Protein AF-A0A8S3IUS4-F1 (afdb_monomer_lite)

Organism: NCBI:txid392030

pLDDT: mean 78.86, std 17.02, range [33.56, 98.0]

Foldseek 3Di:
DDPPPPPVVVVVVVVVVVVPDDDPVSVVVVVVVVVVVVVVVVVVVVVVVVVVVVVVVVVVVVVQQQDQDPVPRHRNVCPVVNVDHDDLDDDDDPDPDPPPDDDDDDDDPPPDDLVQLQVLLQVLLQVVLVVVVADRDDGDPLVSVLVVVVVVVCVVVVHWDDDDQVSQDDPRDGHDDDDHDDDDPDDGSNNVNVVLCVLVVVDDPVDDDDSSNSSNCNSNPRD

Sequence (223 aa):
MSSSNNVFGDFSNFFSQLFSLNSPDQVGSFFQQYWYVWLILSIGVVALIAFNVAICCYFRHHRKLNEIDPATGEKRLYNKDWGISKPKQTLFIPIERNQQDHSESPLMIDDYDDSKFAVEALMAHNTYRLQHGAVPLQQNEYLNKVATDWARELVKKNQLQHSPDPWRRYKGSMLGENLAFYVGPLLTGDRLTKIWYRECERHDFNVDLQENSLHFSQLVWKG

Secondary structure (DSSP, 8-state):
------HHHHHHHHHHHHTT--SHHHHHHHHHHHHHHHHHHHHHHHHHHHHHHHHHHHHHHHHHHHSBPTTTSSBGGG-GGGT-PPPPP---------TT--------GGG--HHHHHHHHHHHHHHHHHHTTPPPP---HHHHHHHHHHHHHHHHHT---PPPTTTSEETTEEPP-------SS---HHHHHHHHHGGGGG--TT-S--GGGHHHHHHT---

Radius of gyration: 31.76 Å; chains: 1; bounding box: 63×77×70 Å

InterPro domains:
  IPR001283 Cysteine-rich secretory protein-related [PTHR10334] (120-222)
  IPR014044 CAP domain [PF00188] (124-222)
  IPR014044 CAP domain [SM00198] (116-223)
  IPR035940 CAP superfamily [G3DSA:3.40.33.10] (110-223)
  IPR035940 CAP superfamily [SSF55797] (114-222)

Structure (mmCIF, N/CA/C/O backbone):
data_AF-A0A8S3IUS4-F1
#
_entry.id   AF-A0A8S3IUS4-F1
#
loop_
_atom_site.group_PDB
_atom_site.id
_atom_site.type_symbol
_atom_site.label_atom_id
_atom_site.label_alt_id
_atom_site.label_comp_id
_atom_site.label_asym_id
_atom_site.label_entity_id
_atom_site.label_seq_id
_atom_site.pdbx_PDB_ins_code
_atom_site.Cartn_x
_atom_site.Cartn_y
_atom_site.Cartn_z
_atom_site.occupancy
_atom_site.B_iso_or_equiv
_atom_site.auth_seq_id
_atom_site.auth_comp_id
_atom_site.auth_asym_id
_atom_site.auth_atom_id
_atom_site.pdbx_PDB_model_num
ATOM 1 N N . MET A 1 1 ? -45.025 25.737 28.532 1.00 43.25 1 MET A N 1
ATOM 2 C CA . MET A 1 1 ? -43.649 26.091 28.938 1.00 43.25 1 MET A CA 1
ATOM 3 C C . MET A 1 1 ? -42.989 26.827 27.786 1.00 43.25 1 MET A C 1
ATOM 5 O O . MET A 1 1 ? -42.644 26.196 26.802 1.00 43.25 1 MET A O 1
ATOM 9 N N . SER A 1 2 ? -42.910 28.153 27.873 1.00 40.88 2 SER A N 1
ATOM 10 C CA . SER A 1 2 ? -42.085 28.992 26.998 1.00 40.88 2 SER A CA 1
ATOM 11 C C . SER A 1 2 ? -41.980 30.364 27.661 1.00 40.88 2 SER A C 1
ATOM 13 O O . SER A 1 2 ? -42.827 31.224 27.441 1.00 40.88 2 SER A O 1
ATOM 15 N N . SER A 1 3 ? -40.993 30.534 28.544 1.00 44.25 3 SER A N 1
ATOM 16 C CA . SER A 1 3 ? -40.619 31.857 29.048 1.00 44.25 3 SER A CA 1
ATOM 17 C C . SER A 1 3 ? -39.739 32.502 27.985 1.00 44.25 3 SER A C 1
ATOM 19 O O . SER A 1 3 ? -38.555 32.192 27.871 1.00 44.25 3 SER A O 1
ATOM 21 N N . SER A 1 4 ? -40.336 33.351 27.153 1.00 47.09 4 SER A N 1
ATOM 22 C CA . SER A 1 4 ? -39.582 34.288 26.331 1.00 47.09 4 SER A CA 1
ATOM 23 C C . SER A 1 4 ? -38.931 35.302 27.272 1.00 47.09 4 SER A C 1
ATOM 25 O O . SER A 1 4 ? -39.622 36.153 27.835 1.00 47.09 4 SER A O 1
ATOM 27 N N . ASN A 1 5 ? -37.617 35.197 27.471 1.00 53.75 5 ASN A N 1
ATOM 28 C CA . ASN A 1 5 ? -36.827 36.212 28.164 1.00 53.75 5 ASN A CA 1
ATOM 29 C C . ASN A 1 5 ? -36.843 37.492 27.316 1.00 53.75 5 ASN A C 1
ATOM 31 O O . ASN A 1 5 ? -36.024 37.675 26.415 1.00 53.75 5 ASN A O 1
ATOM 35 N N . ASN A 1 6 ? -37.834 38.350 27.559 1.00 55.28 6 ASN A N 1
ATOM 36 C CA . ASN A 1 6 ? -37.952 39.655 26.926 1.00 55.28 6 ASN A CA 1
ATOM 37 C C . ASN A 1 6 ? -36.871 40.573 27.500 1.00 55.28 6 ASN A C 1
ATOM 39 O O . ASN A 1 6 ? -37.114 41.306 28.452 1.00 55.28 6 ASN A O 1
ATOM 43 N N . VAL A 1 7 ? -35.690 40.559 26.880 1.00 55.09 7 VAL A N 1
ATOM 44 C CA . VAL A 1 7 ? -34.554 41.448 27.196 1.00 55.09 7 VAL A CA 1
ATOM 45 C C . VAL A 1 7 ? -34.984 42.925 27.260 1.00 55.09 7 VAL A C 1
ATOM 47 O O . VAL A 1 7 ? -34.475 43.698 28.065 1.00 55.09 7 VAL A O 1
ATOM 50 N N . PHE A 1 8 ? -35.985 43.313 26.462 1.00 52.66 8 PHE A N 1
ATOM 51 C CA . PHE A 1 8 ? -36.568 44.658 26.475 1.00 52.66 8 PHE A CA 1
ATOM 52 C C . PHE A 1 8 ? -37.394 44.978 27.736 1.00 52.66 8 PHE A C 1
ATOM 54 O O . PHE A 1 8 ? -37.434 46.135 28.148 1.00 52.66 8 PHE A O 1
ATOM 61 N N . GLY A 1 9 ? -38.017 43.978 28.369 1.00 60.94 9 GLY A N 1
ATOM 62 C CA . GLY A 1 9 ? -38.755 44.141 29.629 1.00 60.94 9 GLY A CA 1
ATOM 63 C C . GLY A 1 9 ? -37.830 44.320 30.835 1.00 60.94 9 GLY A C 1
ATOM 64 O O . GLY A 1 9 ? -38.113 45.129 31.719 1.00 60.94 9 GLY A O 1
ATOM 65 N N . ASP A 1 10 ? -36.677 43.647 30.830 1.00 64.44 10 ASP A N 1
ATOM 66 C CA . ASP A 1 10 ? -35.620 43.881 31.824 1.00 64.44 10 ASP A CA 1
ATOM 67 C C . ASP A 1 10 ? -35.026 45.288 31.698 1.00 64.44 10 ASP A C 1
ATOM 69 O O . ASP A 1 10 ? -34.759 45.946 32.703 1.00 64.44 10 ASP A O 1
ATOM 73 N N . PHE A 1 11 ? -34.911 45.806 30.472 1.00 63.72 11 PHE A N 1
ATOM 74 C CA . PHE A 1 11 ? -34.442 47.169 30.223 1.00 63.72 11 PHE A CA 1
ATOM 75 C C . PHE A 1 11 ? -35.403 48.241 30.765 1.00 63.72 11 PHE A C 1
ATOM 77 O O . PHE A 1 11 ? -34.959 49.212 31.377 1.00 63.72 11 PHE A O 1
ATOM 84 N N . SER A 1 12 ? -36.722 48.074 30.601 1.00 69.75 12 SER A N 1
ATOM 85 C CA . SER A 1 12 ? -37.696 49.018 31.174 1.00 69.75 12 SER A CA 1
ATOM 86 C C . SER A 1 12 ? -37.740 48.967 32.702 1.00 69.75 12 SER A C 1
ATOM 88 O O . SER A 1 12 ? -37.871 50.008 33.345 1.00 69.75 12 SER A O 1
ATOM 90 N N . ASN A 1 13 ? -37.589 47.772 33.283 1.00 70.75 13 ASN A N 1
ATOM 91 C CA . ASN A 1 13 ? -37.530 47.579 34.733 1.00 70.75 13 ASN A CA 1
ATOM 92 C C . ASN A 1 13 ? -36.251 48.166 35.345 1.00 70.75 13 ASN A C 1
ATOM 94 O O . ASN A 1 13 ? -36.276 48.697 36.453 1.00 70.75 13 ASN A O 1
ATOM 98 N N . PHE A 1 14 ? -35.138 48.122 34.614 1.00 72.88 14 PHE A N 1
ATOM 99 C CA . PHE A 1 14 ? -33.898 48.777 35.013 1.00 72.88 14 PHE A CA 1
ATOM 100 C C . PHE A 1 14 ? -34.066 50.298 35.118 1.00 72.88 14 PHE A C 1
ATOM 102 O O . PHE A 1 14 ? -33.730 50.894 36.142 1.00 72.88 14 PHE A O 1
ATOM 109 N N . PHE A 1 15 ? -34.626 50.935 34.084 1.00 74.25 15 PHE A N 1
ATOM 110 C CA . PHE A 1 15 ? -34.811 52.386 34.095 1.00 74.25 15 PHE A CA 1
ATOM 111 C C . PHE A 1 15 ? -35.829 52.835 35.149 1.00 74.25 15 PHE A C 1
ATOM 113 O O . PHE A 1 15 ? -35.611 53.857 35.794 1.00 74.25 15 PHE A O 1
ATOM 120 N N . SER A 1 16 ? -36.898 52.070 35.395 1.00 74.75 16 SER A N 1
ATOM 121 C CA . SER A 1 16 ? -37.853 52.402 36.460 1.00 74.75 16 SER A CA 1
ATOM 122 C C . SER A 1 16 ? -37.225 52.318 37.857 1.00 74.75 16 SER A C 1
ATOM 124 O O . SER A 1 16 ? -37.478 53.192 38.684 1.00 74.75 16 SER A O 1
ATOM 126 N N . GLN A 1 17 ? -36.343 51.341 38.103 1.00 73.88 17 GLN A N 1
ATOM 127 C CA . GLN A 1 17 ? -35.560 51.264 39.341 1.00 73.88 17 GLN A CA 1
ATOM 128 C C . GLN A 1 17 ? -34.573 52.431 39.470 1.00 73.88 17 GLN A C 1
ATOM 130 O O . GLN A 1 17 ? -34.498 53.037 40.539 1.00 73.88 17 GLN A O 1
ATOM 135 N N . LEU A 1 18 ? -33.887 52.804 38.384 1.00 70.56 18 LEU A N 1
ATOM 136 C CA . LEU A 1 18 ? -32.954 53.936 38.347 1.00 70.56 18 LEU A CA 1
ATOM 137 C C . LEU A 1 18 ? -33.638 55.260 38.729 1.00 70.56 18 LEU A C 1
ATOM 139 O O . LEU A 1 18 ? -33.102 56.025 39.527 1.00 70.56 18 LEU A O 1
ATOM 143 N N . PHE A 1 19 ? -34.838 55.514 38.200 1.00 77.12 19 PHE A N 1
ATOM 144 C CA . PHE A 1 19 ? -35.608 56.730 38.491 1.00 77.12 19 PHE A CA 1
ATOM 145 C C . PHE A 1 19 ? -36.319 56.711 39.859 1.00 77.12 19 PHE A C 1
ATOM 147 O O . PHE A 1 19 ? -36.891 57.724 40.250 1.00 77.12 19 PHE A O 1
ATOM 154 N N . SER A 1 20 ? -36.275 55.594 40.595 1.00 73.75 20 SER A N 1
ATOM 155 C CA . SER A 1 20 ? -36.892 55.442 41.926 1.00 73.75 20 SER A CA 1
ATOM 156 C C . SER A 1 20 ? -35.924 55.646 43.105 1.00 73.75 20 SER A C 1
ATOM 158 O O . SER A 1 20 ? -36.333 55.559 44.264 1.00 73.75 20 SER A O 1
ATOM 160 N N . LEU A 1 21 ? -34.641 55.911 42.825 1.00 77.00 21 LEU A N 1
ATOM 161 C CA . LEU A 1 21 ? -33.599 56.109 43.835 1.00 77.00 21 LEU A CA 1
ATOM 162 C C . LEU A 1 21 ? -33.796 57.451 44.563 1.00 77.00 21 LEU A C 1
ATOM 164 O O . LEU A 1 21 ? -33.648 58.511 43.962 1.00 77.00 21 LEU A O 1
ATOM 168 N N . ASN A 1 22 ? -34.086 57.405 45.869 1.00 73.50 22 ASN A N 1
ATOM 169 C CA . ASN A 1 22 ? -34.451 58.587 46.669 1.00 73.50 22 ASN A CA 1
ATOM 170 C C . ASN A 1 22 ? -33.438 58.942 47.777 1.00 73.50 22 ASN A C 1
ATOM 172 O O . ASN A 1 22 ? -33.692 59.858 48.560 1.00 73.50 22 ASN A O 1
ATOM 176 N N . SER A 1 23 ? -32.292 58.252 47.865 1.00 76.44 23 SER A N 1
ATOM 177 C CA . SER A 1 23 ? -31.230 58.588 48.825 1.00 76.44 23 SER A CA 1
ATOM 178 C C . SER A 1 23 ? -29.806 58.433 48.256 1.00 76.44 23 SER A C 1
ATOM 180 O O . SER A 1 23 ? -29.573 57.560 47.415 1.00 76.44 23 SER A O 1
ATOM 182 N N . PRO A 1 24 ? -28.826 59.242 48.716 1.00 73.44 24 PRO A N 1
ATOM 183 C CA . PRO A 1 24 ? -27.442 59.197 48.222 1.00 73.44 24 PRO A CA 1
ATOM 184 C C . PRO A 1 24 ? -26.757 57.832 48.400 1.00 73.44 24 PRO A C 1
ATOM 186 O O . PRO A 1 24 ? -26.008 57.396 47.527 1.00 73.44 24 PRO A O 1
ATOM 189 N N . ASP A 1 25 ? -27.057 57.123 49.491 1.00 74.75 25 ASP A N 1
ATOM 190 C CA . ASP A 1 25 ? -26.464 55.812 49.796 1.00 74.75 25 ASP A CA 1
ATOM 191 C C . ASP A 1 25 ? -26.983 54.704 48.859 1.00 74.75 25 ASP A C 1
ATOM 193 O O . ASP A 1 25 ? -26.240 53.806 48.444 1.00 74.75 25 ASP A O 1
ATOM 197 N N . GLN A 1 26 ? -28.259 54.786 48.463 1.00 70.81 26 GLN A N 1
ATOM 198 C CA . GLN A 1 26 ? -28.850 53.883 47.471 1.00 70.81 26 GLN A CA 1
ATOM 199 C C . GLN A 1 26 ? -28.271 54.131 46.077 1.00 70.81 26 GLN A C 1
ATOM 201 O O . GLN A 1 26 ? -28.004 53.186 45.341 1.00 70.81 26 GLN A O 1
ATOM 206 N N . VAL A 1 27 ? -28.006 55.394 45.739 1.00 72.12 27 VAL A N 1
ATOM 207 C CA . VAL A 1 27 ? -27.348 55.771 44.485 1.00 72.12 27 VAL A CA 1
ATOM 208 C C . VAL A 1 27 ? -25.918 55.219 44.434 1.00 72.12 27 VAL A C 1
ATOM 210 O O . VAL A 1 27 ? -25.537 54.594 43.444 1.00 72.12 27 VAL A O 1
ATOM 213 N N . GLY A 1 28 ? -25.137 55.376 45.508 1.00 73.75 28 GLY 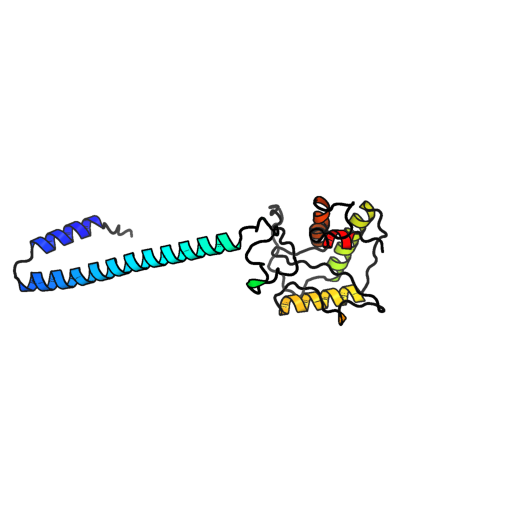A N 1
ATOM 214 C CA . GLY A 1 28 ? -23.757 54.883 45.572 1.00 73.75 28 GLY A CA 1
ATOM 215 C C . GLY A 1 28 ? -23.643 53.361 45.435 1.00 73.75 28 GLY A C 1
ATOM 216 O O . GLY A 1 28 ? -22.861 52.866 44.623 1.00 73.75 28 GLY A O 1
ATOM 217 N N . SER A 1 29 ? -24.463 52.613 46.177 1.00 72.12 29 SER A N 1
ATOM 218 C CA . SER A 1 29 ? -24.484 51.142 46.114 1.00 72.12 29 SER A CA 1
ATOM 219 C C . SER A 1 29 ? -24.974 50.607 44.762 1.00 72.12 29 SER A C 1
ATOM 221 O O . SER A 1 29 ? -24.394 49.652 44.237 1.00 72.12 29 SER A O 1
ATOM 223 N N . PHE A 1 30 ? -25.973 51.257 44.156 1.00 73.12 30 PHE A N 1
ATOM 224 C CA . PHE A 1 30 ? -26.452 50.938 42.811 1.00 73.12 30 PHE A CA 1
ATOM 225 C C . PHE A 1 30 ? -25.338 51.116 41.772 1.00 73.12 30 PHE A C 1
ATOM 227 O O . PHE A 1 30 ? -24.994 50.174 41.056 1.00 73.12 30 PHE A O 1
ATOM 234 N N . PHE A 1 31 ? -24.693 52.285 41.725 1.00 74.19 31 PHE A N 1
ATOM 235 C CA . PHE A 1 31 ? -23.612 52.528 40.766 1.00 74.19 31 PHE A CA 1
ATOM 236 C C . PHE A 1 31 ? -22.400 51.618 40.990 1.00 74.19 31 PHE A C 1
ATOM 238 O O . PHE A 1 31 ? -21.777 51.204 40.016 1.00 74.19 31 PHE A O 1
ATOM 245 N N . GLN A 1 32 ? -22.100 51.235 42.233 1.00 75.38 32 GLN A N 1
ATOM 246 C CA . GLN A 1 32 ? -21.026 50.291 42.532 1.00 75.38 32 GLN A CA 1
ATOM 247 C C . GLN A 1 32 ? -21.314 48.884 41.978 1.00 75.38 32 GLN A C 1
ATOM 249 O O . GLN A 1 32 ? -20.426 48.275 41.386 1.00 75.38 32 GLN A O 1
ATOM 254 N N . GLN A 1 33 ? -22.544 48.373 42.097 1.00 73.44 33 GLN A N 1
ATOM 255 C CA . GLN A 1 33 ? -22.920 47.074 41.520 1.00 73.44 33 GLN A CA 1
ATOM 256 C C . GLN A 1 33 ? -22.906 47.095 39.985 1.00 73.44 33 GLN A C 1
ATOM 258 O O . GLN A 1 33 ? -22.353 46.188 39.361 1.00 73.44 33 GLN A O 1
ATOM 263 N N . TYR A 1 34 ? -23.440 48.154 39.368 1.00 78.38 34 TYR A N 1
ATOM 264 C CA . TYR A 1 34 ? -23.440 48.290 37.908 1.00 78.38 34 TYR A CA 1
ATOM 265 C C . TYR A 1 34 ? -22.039 48.513 37.335 1.00 78.38 34 TYR A C 1
ATOM 267 O O . TYR A 1 34 ? -21.726 47.985 36.267 1.00 78.38 34 TYR A O 1
ATOM 275 N N . TRP A 1 35 ? -21.163 49.214 38.056 1.00 83.31 35 TRP A N 1
ATOM 276 C CA . TRP A 1 35 ? -19.765 49.397 37.672 1.00 83.31 35 TRP A CA 1
ATOM 277 C C . TRP A 1 35 ? -19.040 48.061 37.468 1.00 83.31 35 TRP A C 1
ATOM 279 O O . TRP A 1 35 ? -18.386 47.870 36.442 1.00 83.31 35 TRP A O 1
ATOM 289 N N . TYR A 1 36 ? -19.199 47.101 38.387 1.00 82.25 36 TYR A N 1
ATOM 290 C CA . TYR A 1 36 ? -18.565 45.785 38.249 1.00 82.25 36 TYR A CA 1
ATOM 291 C C . TYR A 1 36 ? -19.103 44.985 37.060 1.00 82.25 36 TYR A C 1
ATOM 293 O O . TYR A 1 36 ? -18.324 44.317 36.381 1.00 82.25 36 TYR A O 1
ATOM 301 N N . VAL A 1 37 ? -20.403 45.077 36.764 1.00 84.69 37 VAL A N 1
ATOM 302 C CA . VAL A 1 37 ? -21.002 44.399 35.603 1.00 84.69 37 VAL A CA 1
ATOM 303 C C . VAL A 1 37 ? -20.394 44.922 34.301 1.00 84.69 37 VAL A C 1
ATOM 305 O O . VAL A 1 37 ? -19.926 44.135 33.478 1.00 84.69 37 VAL A O 1
ATOM 308 N N . TRP A 1 38 ? -20.323 46.243 34.133 1.00 85.44 38 TRP A N 1
ATOM 309 C CA . TRP A 1 38 ? -19.723 46.856 32.945 1.00 85.44 38 TRP A CA 1
ATOM 310 C C . TRP A 1 38 ? -18.213 46.607 32.842 1.00 85.44 38 TRP A C 1
ATOM 312 O O . TRP A 1 38 ? -17.704 46.401 31.739 1.00 85.44 38 TRP A O 1
ATOM 322 N N . LEU A 1 39 ? -17.501 46.548 33.972 1.00 88.44 39 LEU A N 1
ATOM 323 C CA . LEU A 1 39 ? -16.084 46.187 34.013 1.00 88.44 39 LEU A CA 1
ATOM 324 C C . LEU A 1 39 ? -15.852 44.749 33.519 1.00 88.44 39 LEU A C 1
ATOM 326 O O . LEU A 1 39 ? -14.996 44.527 32.664 1.00 88.44 39 LEU A O 1
ATOM 330 N N . ILE A 1 40 ? -16.635 43.781 34.007 1.00 88.50 40 ILE A N 1
ATOM 331 C CA . ILE A 1 40 ? -16.530 42.368 33.605 1.00 88.50 40 ILE A CA 1
ATOM 332 C C . ILE A 1 40 ? -16.887 42.194 32.124 1.00 88.50 40 ILE A C 1
ATOM 334 O O . ILE A 1 40 ? -16.168 41.503 31.400 1.00 88.50 40 ILE A O 1
ATOM 338 N N . LEU A 1 41 ? -17.949 42.855 31.650 1.00 88.50 41 LEU A N 1
ATOM 339 C CA . LEU A 1 41 ? -18.328 42.829 30.235 1.00 88.50 41 LEU A CA 1
ATOM 340 C C . LEU A 1 41 ? -17.223 43.413 29.342 1.00 88.50 41 LEU A C 1
ATOM 342 O O . LEU A 1 41 ? -16.885 42.814 28.322 1.00 88.50 41 LEU A O 1
ATOM 346 N N . SER A 1 42 ? -16.612 44.532 29.743 1.00 91.44 42 SER A N 1
ATOM 347 C CA . SER A 1 42 ? -15.498 45.154 29.015 1.00 91.44 42 SER A CA 1
ATOM 348 C C . SER A 1 42 ? -14.276 44.232 28.932 1.00 91.44 42 SER A C 1
ATOM 350 O O . SER A 1 42 ? -13.739 44.007 27.846 1.00 91.44 42 SER A O 1
ATOM 352 N N . ILE A 1 43 ? -13.889 43.609 30.052 1.00 94.19 43 ILE A N 1
ATOM 353 C CA . ILE A 1 43 ? -12.800 42.621 30.087 1.00 94.19 43 ILE A CA 1
ATOM 354 C C . ILE A 1 43 ? -13.111 41.440 29.155 1.00 94.19 43 ILE A C 1
ATOM 356 O O . ILE A 1 43 ? -12.237 41.007 28.403 1.00 94.19 43 ILE A O 1
ATOM 360 N N . GLY A 1 44 ? -14.358 40.955 29.147 1.00 93.44 44 GLY A N 1
ATOM 361 C CA . GLY A 1 44 ? -14.803 39.882 28.255 1.00 93.44 44 GLY A CA 1
ATOM 362 C C . GLY A 1 44 ? -14.684 40.240 26.770 1.00 93.44 44 GLY A C 1
ATOM 363 O O . GLY A 1 44 ? -14.190 39.435 25.980 1.00 93.44 44 GLY A O 1
ATOM 364 N N . VAL A 1 45 ? -15.063 41.462 26.385 1.00 95.31 45 VAL A N 1
ATOM 365 C CA . VAL A 1 45 ? -14.934 41.946 24.999 1.00 95.31 45 VAL A CA 1
ATOM 366 C C . VAL A 1 45 ? -13.466 42.074 24.590 1.00 95.31 45 VAL A C 1
ATOM 368 O O . VAL A 1 45 ? -13.094 41.630 23.503 1.00 95.31 45 VAL A O 1
ATOM 371 N N . VAL A 1 46 ? -12.607 42.617 25.456 1.00 95.50 46 VAL A N 1
ATOM 372 C CA . VAL A 1 46 ? -11.164 42.727 25.180 1.00 95.50 46 VAL A CA 1
ATOM 373 C C . VAL A 1 46 ? -10.528 41.342 25.025 1.00 95.50 46 VAL A C 1
ATOM 375 O O . VAL A 1 46 ? -9.764 41.124 24.083 1.00 95.50 46 VAL A O 1
ATOM 378 N N . ALA A 1 47 ? -10.883 40.385 25.886 1.00 94.69 47 ALA A N 1
ATOM 37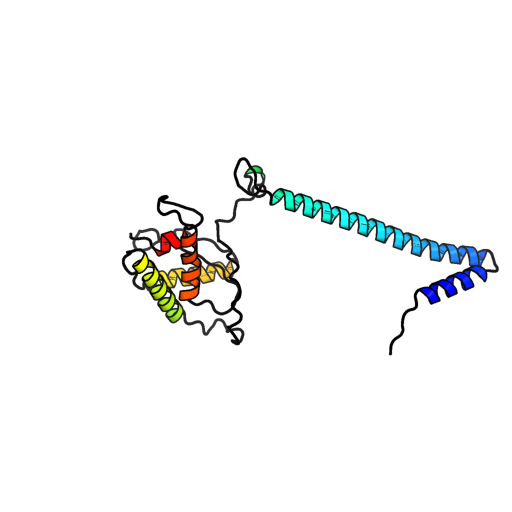9 C CA . ALA A 1 47 ? -10.419 39.004 25.776 1.00 94.69 47 ALA A CA 1
ATOM 380 C C . ALA A 1 47 ? -10.888 38.343 24.469 1.00 94.69 47 ALA A C 1
ATOM 382 O O . ALA A 1 47 ? -10.098 37.675 23.802 1.00 94.69 47 ALA A O 1
ATOM 383 N N . LEU A 1 48 ? -12.138 38.579 24.055 1.00 95.62 48 LEU A N 1
ATOM 384 C CA . LEU A 1 48 ? -12.674 38.077 22.790 1.00 95.62 48 LEU A CA 1
ATOM 385 C C . LEU A 1 48 ? -11.914 38.652 21.588 1.00 95.62 48 LEU A C 1
ATOM 387 O O . LEU A 1 48 ? -11.570 37.909 20.670 1.00 95.62 48 LEU A O 1
ATOM 391 N N . ILE A 1 49 ? -11.617 39.954 21.589 1.00 95.44 49 ILE A N 1
ATOM 392 C CA . ILE A 1 49 ? -10.832 40.595 20.525 1.00 95.44 49 ILE A CA 1
ATOM 393 C C . ILE A 1 49 ? -9.419 40.007 20.486 1.00 95.44 49 ILE A C 1
ATOM 395 O O . ILE A 1 49 ? -8.962 39.605 19.418 1.00 95.44 49 ILE A O 1
ATOM 399 N N . ALA A 1 50 ? -8.743 39.893 21.632 1.00 95.06 50 ALA A N 1
ATOM 400 C CA . ALA A 1 50 ? -7.403 39.315 21.709 1.00 95.06 50 ALA A CA 1
ATOM 401 C C . ALA A 1 50 ? -7.373 37.860 21.213 1.00 95.06 50 ALA A C 1
ATOM 403 O O . ALA A 1 50 ? -6.486 37.485 20.446 1.00 95.06 50 ALA A O 1
ATOM 404 N N . PHE A 1 51 ? -8.376 37.060 21.582 1.00 95.88 51 PHE A N 1
ATOM 405 C CA . PHE A 1 51 ? -8.532 35.687 21.109 1.00 95.88 51 PHE A CA 1
ATOM 406 C C . PHE A 1 51 ? -8.744 35.624 19.590 1.00 95.88 51 PHE A C 1
ATOM 408 O O . PHE A 1 51 ? -8.076 34.849 18.908 1.00 95.88 51 PHE A O 1
ATOM 415 N N . ASN A 1 52 ? -9.597 36.488 19.032 1.00 92.81 52 ASN A N 1
ATOM 416 C CA . ASN A 1 52 ? -9.804 36.573 17.584 1.00 92.81 52 ASN A CA 1
ATOM 417 C C . ASN A 1 52 ? -8.536 37.023 16.842 1.00 92.81 52 ASN A C 1
ATOM 419 O O . ASN A 1 52 ? -8.216 36.475 15.790 1.00 92.81 52 ASN A O 1
ATOM 423 N N . VAL A 1 53 ? -7.773 37.971 17.392 1.00 95.69 53 VAL A N 1
ATOM 424 C CA . VAL A 1 53 ? -6.477 38.382 16.829 1.00 95.69 53 VAL A CA 1
ATOM 425 C C . VAL A 1 53 ? -5.480 37.225 16.865 1.00 95.69 53 VAL A C 1
ATOM 427 O O . VAL A 1 53 ? -4.823 36.968 15.859 1.00 95.69 53 VAL A O 1
ATOM 430 N N . ALA A 1 54 ? -5.397 36.485 17.973 1.00 94.00 54 ALA A N 1
ATOM 431 C CA . ALA A 1 54 ? -4.535 35.311 18.083 1.00 94.00 54 ALA A CA 1
ATOM 432 C C . ALA A 1 54 ? -4.912 34.234 17.054 1.00 94.00 54 ALA A C 1
ATOM 434 O O . ALA A 1 54 ? -4.033 33.713 16.368 1.00 94.00 54 ALA A O 1
ATOM 435 N N . ILE A 1 55 ? -6.210 33.968 16.876 1.00 92.44 55 ILE A N 1
ATOM 436 C CA . ILE A 1 55 ? -6.733 33.073 15.838 1.00 92.44 55 ILE A CA 1
ATOM 437 C C . ILE A 1 55 ? -6.343 33.562 14.438 1.00 92.44 55 ILE A C 1
ATOM 439 O O . ILE A 1 55 ? -5.839 32.784 13.630 1.00 92.44 55 ILE A O 1
ATOM 443 N N . CYS A 1 56 ? -6.527 34.848 14.138 1.00 92.12 56 CYS A N 1
ATOM 444 C CA . CYS A 1 56 ? -6.148 35.430 12.851 1.00 92.12 56 CYS A CA 1
ATOM 445 C C . CYS A 1 56 ? -4.639 35.326 12.593 1.00 92.12 56 CYS A C 1
ATOM 447 O O . CYS A 1 56 ? -4.227 34.957 11.491 1.00 92.12 56 CYS A O 1
ATOM 449 N N . CYS A 1 57 ? -3.807 35.607 13.598 1.00 91.75 57 CYS A N 1
ATOM 450 C CA . CYS A 1 57 ? -2.356 35.453 13.522 1.00 91.75 57 CYS A CA 1
ATOM 451 C C . CYS A 1 57 ? -1.963 33.992 13.293 1.00 91.75 57 CYS A C 1
ATOM 453 O O . CYS A 1 57 ? -1.148 33.712 12.413 1.00 91.75 57 CYS A O 1
ATOM 455 N N . TYR A 1 58 ? -2.590 33.066 14.021 1.00 88.44 58 TYR A N 1
ATOM 456 C CA . TYR A 1 58 ? -2.405 31.631 13.850 1.00 88.44 58 TYR A CA 1
ATOM 457 C C . TYR A 1 58 ? -2.758 31.193 12.424 1.00 88.44 58 TYR A C 1
ATOM 459 O O . TYR A 1 58 ? -1.924 30.599 11.744 1.00 88.44 58 TYR A O 1
ATOM 467 N N . PHE A 1 59 ? -3.940 31.555 11.914 1.00 87.00 59 PHE A N 1
ATOM 468 C CA . PHE A 1 59 ? -4.365 31.188 10.562 1.00 87.00 59 PHE A CA 1
ATOM 469 C C . PHE A 1 59 ? -3.507 31.829 9.474 1.00 87.00 59 PHE A C 1
ATOM 471 O O . PHE A 1 59 ? -3.163 31.163 8.498 1.00 87.00 59 PHE A O 1
ATOM 478 N N . ARG A 1 60 ? -3.122 33.101 9.623 1.00 87.00 60 ARG A N 1
ATOM 479 C CA . ARG A 1 60 ? -2.236 33.782 8.669 1.00 87.00 60 ARG A CA 1
ATOM 480 C C . ARG A 1 60 ? -0.862 33.117 8.627 1.00 87.00 60 ARG A C 1
ATOM 482 O O . ARG A 1 60 ? -0.323 32.900 7.543 1.00 87.00 60 ARG A O 1
ATOM 489 N N . HIS A 1 61 ? -0.310 32.774 9.787 1.00 80.94 61 HIS A N 1
ATOM 490 C CA . HIS A 1 61 ? 0.957 32.060 9.880 1.00 80.94 61 HIS A CA 1
ATOM 491 C C . HIS A 1 61 ? 0.851 30.653 9.277 1.00 80.94 61 HIS A C 1
ATOM 493 O O . HIS A 1 61 ? 1.652 30.286 8.420 1.00 80.94 61 HIS A O 1
ATOM 499 N N . HIS A 1 62 ? -0.194 29.904 9.632 1.00 77.50 62 HIS A N 1
ATOM 500 C CA . HIS A 1 62 ? -0.441 28.561 9.112 1.00 77.50 62 HIS A CA 1
ATOM 501 C C . HIS A 1 62 ? -0.677 28.552 7.593 1.00 77.50 62 HIS A C 1
ATOM 503 O O . HIS A 1 62 ? -0.221 27.647 6.895 1.00 77.50 62 HIS A O 1
ATOM 509 N N . ARG A 1 63 ? -1.333 29.583 7.047 1.00 81.62 63 ARG A N 1
ATOM 510 C CA . ARG A 1 63 ? -1.479 29.769 5.598 1.00 81.62 63 ARG A CA 1
ATOM 511 C C . ARG A 1 63 ? -0.121 29.971 4.929 1.00 81.62 63 ARG A C 1
ATOM 513 O O . ARG A 1 63 ? 0.170 29.266 3.971 1.00 81.62 63 ARG A O 1
ATOM 520 N N . LYS A 1 64 ? 0.730 30.844 5.476 1.00 79.06 64 LYS A N 1
ATOM 521 C CA . LYS A 1 64 ? 2.083 31.099 4.954 1.00 79.06 64 LYS A CA 1
ATOM 522 C C . LYS A 1 64 ? 2.969 29.846 4.970 1.00 79.06 64 LYS A C 1
ATOM 524 O O . LYS A 1 64 ? 3.757 29.648 4.056 1.00 79.06 64 LYS A O 1
ATOM 529 N N . LEU A 1 65 ? 2.831 28.980 5.975 1.00 75.56 65 LEU A N 1
ATOM 530 C CA . LEU A 1 65 ? 3.546 27.695 6.028 1.00 75.56 65 LEU A CA 1
ATOM 531 C C . LEU A 1 65 ? 3.061 26.692 4.967 1.00 75.56 65 LEU A C 1
ATOM 533 O O . LEU A 1 65 ? 3.842 25.866 4.494 1.00 75.56 65 LEU A O 1
ATOM 537 N N . ASN A 1 66 ? 1.784 26.770 4.586 1.00 72.62 66 ASN A N 1
ATOM 538 C CA . ASN A 1 66 ? 1.177 25.915 3.566 1.00 72.62 66 ASN A CA 1
ATOM 539 C C . ASN A 1 66 ? 1.343 26.433 2.131 1.00 72.62 66 ASN A C 1
ATOM 541 O O . ASN A 1 66 ? 1.007 25.706 1.196 1.00 72.62 66 ASN A O 1
ATOM 545 N N . GLU A 1 67 ? 1.845 27.654 1.948 1.00 80.88 67 GLU A N 1
ATOM 546 C CA . GLU A 1 67 ? 2.183 28.191 0.632 1.00 80.88 67 GLU A CA 1
ATOM 547 C C . GLU A 1 67 ? 3.375 27.447 0.025 1.00 80.88 67 GLU A C 1
ATOM 549 O O . GLU A 1 67 ? 4.314 27.052 0.723 1.00 80.88 67 GLU A O 1
ATOM 554 N N . ILE A 1 68 ? 3.314 27.267 -1.292 1.00 75.81 68 ILE A N 1
ATOM 555 C CA . ILE A 1 68 ? 4.352 26.621 -2.091 1.00 75.81 68 ILE A CA 1
ATOM 556 C C . ILE A 1 68 ? 5.427 27.664 -2.400 1.00 75.81 68 ILE A C 1
ATOM 558 O O . ILE A 1 68 ? 5.120 28.761 -2.872 1.00 75.81 68 ILE A O 1
ATOM 562 N N . ASP A 1 69 ? 6.682 27.347 -2.102 1.00 77.69 69 ASP A N 1
ATOM 563 C CA . ASP A 1 69 ? 7.812 28.201 -2.430 1.00 77.69 69 ASP A CA 1
ATOM 564 C C . ASP A 1 69 ? 8.057 28.178 -3.951 1.00 77.69 69 ASP A C 1
ATOM 566 O O . ASP A 1 69 ? 8.223 27.098 -4.519 1.00 77.69 69 ASP A O 1
ATOM 570 N N . PRO A 1 70 ? 8.079 29.335 -4.635 1.00 74.19 70 PRO A N 1
ATOM 571 C CA . PRO A 1 70 ? 8.269 29.389 -6.082 1.00 74.19 70 PRO A CA 1
ATOM 572 C C . PRO A 1 70 ? 9.664 28.940 -6.541 1.00 74.19 70 PRO A C 1
ATOM 574 O O . PRO A 1 70 ? 9.817 28.594 -7.707 1.00 74.19 70 PRO A O 1
ATOM 577 N N . ALA A 1 71 ? 10.675 28.943 -5.664 1.00 76.25 71 ALA A N 1
ATOM 578 C CA . ALA A 1 71 ? 12.027 28.509 -6.012 1.00 76.25 71 ALA A CA 1
ATOM 579 C C . ALA A 1 71 ? 12.201 26.986 -5.920 1.00 76.25 71 ALA A C 1
ATOM 581 O O . ALA A 1 71 ? 12.938 26.409 -6.715 1.00 76.25 71 ALA A O 1
ATOM 582 N N . THR A 1 72 ? 11.539 26.335 -4.957 1.00 72.81 72 THR A N 1
ATOM 583 C CA . THR A 1 72 ? 11.698 24.890 -4.708 1.00 72.81 72 THR A CA 1
ATOM 584 C C . THR A 1 72 ? 10.489 24.054 -5.126 1.00 72.81 72 THR A C 1
ATOM 586 O O . THR A 1 72 ? 10.612 22.842 -5.265 1.00 72.81 72 THR A O 1
ATOM 589 N N . GLY A 1 73 ? 9.316 24.664 -5.323 1.00 71.25 73 GLY A N 1
ATOM 590 C CA . GLY A 1 73 ? 8.061 23.952 -5.584 1.00 71.25 73 GLY A CA 1
ATOM 591 C C . GLY A 1 73 ? 7.498 23.213 -4.361 1.00 71.25 73 GLY A C 1
ATOM 592 O O . GLY A 1 73 ? 6.547 22.443 -4.488 1.00 71.25 73 GLY A O 1
ATOM 593 N N . GLU A 1 74 ? 8.052 23.433 -3.164 1.00 71.38 74 GLU A N 1
ATOM 594 C CA . GLU A 1 74 ? 7.664 22.737 -1.933 1.00 71.38 74 GLU A CA 1
ATOM 595 C C . GLU A 1 74 ? 6.901 23.648 -0.967 1.00 71.38 74 GLU A C 1
ATOM 597 O O . GLU A 1 74 ? 7.112 24.858 -0.946 1.00 71.38 74 GLU A O 1
ATOM 602 N N . LYS A 1 75 ? 6.032 23.088 -0.110 1.00 75.00 75 LYS A N 1
ATOM 603 C CA . LYS A 1 75 ? 5.440 23.881 0.982 1.00 75.00 75 LYS A CA 1
ATOM 604 C C . LYS A 1 75 ? 6.545 24.424 1.890 1.00 75.00 75 LYS A C 1
ATOM 606 O O . LYS A 1 75 ? 7.417 23.662 2.305 1.00 75.00 75 LYS A O 1
ATOM 611 N N . ARG A 1 76 ? 6.457 25.700 2.278 1.00 72.69 76 ARG A N 1
ATOM 612 C CA . ARG A 1 76 ? 7.456 26.372 3.136 1.00 72.69 76 ARG A CA 1
ATOM 613 C C . ARG A 1 76 ? 7.702 25.672 4.475 1.00 72.69 76 ARG A C 1
ATOM 615 O O . ARG A 1 76 ? 8.804 25.772 5.007 1.00 72.69 76 ARG A O 1
ATOM 622 N N . LEU A 1 77 ? 6.705 24.953 4.999 1.00 75.94 77 LEU A N 1
ATOM 623 C CA . LEU A 1 77 ? 6.838 24.127 6.205 1.00 75.94 77 LEU A CA 1
ATOM 624 C C . LEU A 1 77 ? 7.962 23.078 6.094 1.00 75.94 77 LEU A C 1
ATOM 626 O O . LEU A 1 77 ? 8.529 22.704 7.110 1.00 75.94 77 LEU A O 1
ATOM 630 N N . TYR A 1 78 ? 8.289 22.615 4.885 1.00 68.06 78 TYR A N 1
ATOM 631 C CA . TYR A 1 78 ? 9.292 21.572 4.653 1.00 68.06 78 TYR A CA 1
ATOM 632 C C . TYR A 1 78 ? 10.706 22.105 4.409 1.00 68.06 78 TYR A C 1
ATOM 634 O O . TYR A 1 78 ? 11.602 21.335 4.061 1.00 68.06 78 TYR A O 1
ATOM 642 N N . ASN A 1 79 ? 10.930 23.412 4.579 1.00 68.56 79 ASN A N 1
ATOM 643 C CA . ASN A 1 79 ? 12.273 23.962 4.472 1.00 68.56 79 ASN A CA 1
ATOM 644 C C . ASN A 1 79 ? 13.183 23.343 5.554 1.00 68.56 79 ASN A C 1
ATOM 646 O O . ASN A 1 79 ? 12.851 23.327 6.742 1.00 68.56 79 ASN A O 1
ATOM 650 N N . LYS A 1 80 ? 14.356 22.874 5.117 1.00 57.41 80 LYS A N 1
ATOM 651 C CA . LYS A 1 80 ? 15.418 22.247 5.912 1.00 57.41 80 LYS A CA 1
ATOM 652 C C . LYS A 1 80 ? 15.803 23.052 7.160 1.00 57.41 80 LYS A C 1
ATOM 654 O O . LYS A 1 80 ? 16.144 22.447 8.173 1.00 57.41 80 LYS A O 1
ATOM 659 N N . ASP A 1 81 ? 15.682 24.379 7.112 1.00 65.12 81 ASP A N 1
ATOM 660 C CA . ASP A 1 81 ? 15.983 25.284 8.233 1.00 65.12 81 ASP A CA 1
ATOM 661 C C . ASP A 1 81 ? 15.080 25.067 9.460 1.00 65.12 81 ASP A C 1
ATOM 663 O O . ASP A 1 81 ? 15.500 25.301 10.591 1.00 65.12 81 ASP A O 1
ATOM 667 N N . TRP A 1 82 ? 13.843 24.600 9.258 1.00 63.78 82 TRP A N 1
ATOM 668 C CA . TRP A 1 82 ? 12.861 24.400 10.331 1.00 63.78 82 TRP A CA 1
ATOM 669 C C . TRP A 1 82 ? 12.866 22.975 10.900 1.00 63.78 82 TRP A C 1
ATOM 671 O O . TRP A 1 82 ? 12.080 22.672 11.794 1.00 63.78 82 TRP A O 1
ATOM 681 N N . GLY A 1 83 ? 13.731 22.086 10.393 1.00 56.22 83 GLY A N 1
ATOM 682 C CA . GLY A 1 83 ? 13.878 20.710 10.887 1.00 56.22 83 GLY A CA 1
ATOM 683 C C . GLY A 1 83 ? 12.667 19.794 10.652 1.00 56.22 83 GLY A C 1
ATOM 684 O O . GLY A 1 83 ? 12.689 18.640 11.075 1.00 56.22 83 GLY A O 1
ATOM 685 N N . ILE A 1 84 ? 11.621 20.274 9.971 1.00 58.50 84 ILE A N 1
ATOM 686 C CA . ILE A 1 84 ? 10.435 19.492 9.615 1.00 58.50 84 ILE A CA 1
ATOM 687 C C . ILE A 1 84 ? 10.695 18.850 8.253 1.00 58.50 84 ILE A C 1
ATOM 689 O O . ILE A 1 84 ? 10.580 19.490 7.208 1.00 58.50 84 ILE A O 1
ATOM 693 N N . SER A 1 85 ? 11.060 17.571 8.251 1.00 57.12 85 SER A N 1
ATOM 694 C CA . SER A 1 85 ? 11.170 16.804 7.014 1.00 57.12 85 SER A CA 1
ATOM 695 C C . SER A 1 85 ? 9.782 16.483 6.459 1.00 57.12 85 SER A C 1
ATOM 697 O O . SER A 1 85 ? 8.822 16.261 7.204 1.00 57.12 85 SER A O 1
ATOM 699 N N . LYS A 1 86 ? 9.663 16.441 5.126 1.00 56.03 86 LYS A N 1
ATOM 700 C CA . LYS A 1 86 ? 8.482 15.856 4.486 1.00 56.03 86 LYS A CA 1
ATOM 701 C C . LYS A 1 86 ? 8.273 14.447 5.054 1.00 56.03 86 LYS A C 1
ATOM 703 O O . LYS A 1 86 ? 9.244 13.685 5.121 1.00 56.03 86 LYS A O 1
ATOM 708 N N . PRO A 1 87 ? 7.040 14.068 5.435 1.00 50.88 87 PRO A N 1
ATOM 709 C CA . PRO A 1 87 ? 6.757 12.663 5.677 1.00 50.88 87 PRO A CA 1
ATOM 710 C C . PRO A 1 87 ? 7.126 11.893 4.406 1.00 50.88 87 PRO A C 1
ATOM 712 O O . PRO A 1 87 ? 6.845 12.364 3.300 1.00 50.88 87 PRO A O 1
ATOM 715 N N . LYS A 1 88 ? 7.777 10.732 4.552 1.00 51.25 88 LYS A N 1
ATOM 716 C CA . LYS A 1 88 ? 7.968 9.807 3.426 1.00 51.25 88 LYS A CA 1
ATOM 717 C C . LYS A 1 88 ? 6.586 9.580 2.806 1.00 51.25 88 LYS A C 1
ATOM 719 O O . LYS A 1 88 ? 5.667 9.171 3.513 1.00 51.25 88 LYS A O 1
ATOM 724 N N . GLN A 1 89 ? 6.431 10.006 1.552 1.00 46.16 89 GLN A N 1
ATOM 725 C CA . GLN A 1 89 ? 5.132 10.229 0.919 1.00 46.16 89 GLN A CA 1
ATOM 726 C C . GLN A 1 89 ? 4.235 9.001 1.052 1.00 46.16 89 GLN A C 1
ATOM 728 O O . GLN A 1 89 ? 4.603 7.907 0.644 1.00 46.16 89 GLN A O 1
ATOM 733 N N . THR A 1 90 ? 3.035 9.216 1.577 1.00 43.97 90 THR A N 1
ATOM 734 C CA . THR A 1 90 ? 1.898 8.314 1.412 1.00 43.97 90 THR A CA 1
ATOM 735 C C . THR A 1 90 ? 0.735 9.165 0.932 1.00 43.97 90 THR A C 1
ATOM 737 O O . THR A 1 90 ? 0.302 10.116 1.587 1.00 43.97 90 THR A O 1
ATOM 740 N N . LEU A 1 91 ? 0.322 8.901 -0.303 1.00 41.12 91 LEU A N 1
ATOM 741 C CA . LEU A 1 91 ? -0.713 9.642 -1.007 1.00 41.12 91 LEU A CA 1
ATOM 742 C C . LEU A 1 91 ? -2.061 9.379 -0.320 1.00 41.12 91 LEU A C 1
ATOM 744 O O . LEU A 1 91 ? -2.654 8.315 -0.470 1.00 41.12 91 LEU A O 1
ATOM 748 N N . PHE A 1 92 ? -2.563 10.356 0.437 1.00 34.62 92 PHE A N 1
ATOM 749 C CA . PHE A 1 92 ? -3.960 10.363 0.863 1.00 34.62 92 PHE A CA 1
ATOM 750 C C . PHE A 1 92 ? -4.830 10.689 -0.354 1.00 34.62 92 PHE A C 1
ATOM 752 O O . PHE A 1 92 ? -4.886 11.837 -0.795 1.00 34.62 92 PHE A O 1
ATOM 759 N N . ILE A 1 93 ? -5.508 9.682 -0.904 1.00 46.66 93 ILE A N 1
ATOM 760 C CA . ILE A 1 93 ? -6.552 9.879 -1.912 1.00 46.66 93 ILE A CA 1
ATOM 761 C C . ILE A 1 93 ? -7.902 9.793 -1.188 1.00 46.66 93 ILE A C 1
ATOM 763 O O . ILE A 1 93 ? -8.292 8.698 -0.776 1.00 46.66 93 ILE A O 1
ATOM 767 N N . PRO A 1 94 ? -8.643 10.904 -1.016 1.00 33.75 94 PRO A N 1
ATOM 768 C CA . PRO A 1 94 ? -10.037 10.817 -0.616 1.00 33.75 94 PRO A CA 1
ATOM 769 C C . PRO A 1 94 ? -10.808 10.180 -1.774 1.00 33.75 94 PRO A C 1
ATOM 771 O O . PRO A 1 94 ? -10.945 10.760 -2.848 1.00 33.75 94 PRO A O 1
ATOM 774 N N . ILE A 1 95 ? -11.260 8.944 -1.582 1.00 45.53 95 ILE A N 1
ATOM 775 C CA . ILE A 1 95 ? -12.096 8.250 -2.560 1.00 45.53 95 ILE A CA 1
ATOM 776 C C . ILE A 1 95 ? -13.521 8.773 -2.383 1.00 45.53 95 ILE A C 1
ATOM 778 O O . ILE A 1 95 ? -14.086 8.655 -1.294 1.00 45.53 95 ILE A O 1
ATOM 782 N N . GLU A 1 96 ? -14.102 9.340 -3.440 1.00 41.44 96 GLU A N 1
ATOM 783 C CA . GLU A 1 96 ? -15.521 9.698 -3.463 1.00 41.44 96 GLU A CA 1
ATOM 784 C C . GLU A 1 96 ? -16.373 8.483 -3.068 1.00 41.44 96 GLU A C 1
ATOM 786 O O . GLU A 1 96 ? -16.240 7.384 -3.616 1.00 41.44 96 GLU A O 1
ATOM 791 N N . ARG A 1 97 ? -17.220 8.675 -2.050 1.00 33.56 97 ARG A N 1
ATOM 792 C CA . ARG A 1 97 ? -18.155 7.659 -1.566 1.00 33.56 97 ARG A CA 1
ATOM 793 C C . ARG A 1 97 ? -19.191 7.389 -2.654 1.00 33.56 97 ARG A C 1
ATOM 795 O O . ARG A 1 97 ? -20.085 8.205 -2.848 1.00 33.56 97 ARG A O 1
ATOM 802 N N . ASN A 1 98 ? -19.127 6.224 -3.294 1.00 40.31 98 ASN A N 1
ATOM 803 C CA . ASN A 1 98 ? -20.312 5.675 -3.948 1.00 40.31 98 ASN A CA 1
ATOM 804 C C . ASN A 1 98 ? -21.283 5.209 -2.855 1.00 40.31 98 ASN A C 1
ATOM 806 O O . ASN A 1 98 ? -20.923 4.404 -2.000 1.00 40.31 98 ASN A O 1
ATOM 810 N N . GLN A 1 99 ? -22.500 5.753 -2.868 1.00 45.03 99 GLN A N 1
ATOM 811 C CA . GLN A 1 99 ? -23.537 5.597 -1.836 1.00 45.03 99 GLN A CA 1
ATOM 812 C C . GLN A 1 99 ? -24.216 4.209 -1.810 1.00 45.03 99 GLN A C 1
ATOM 814 O O . GLN A 1 99 ? -25.334 4.096 -1.324 1.00 45.03 99 GLN A O 1
ATOM 819 N N . GLN A 1 100 ? -23.589 3.153 -2.333 1.00 42.03 100 GLN A N 1
ATOM 820 C CA . GLN A 1 100 ? -24.258 1.858 -2.532 1.00 42.03 100 GLN A CA 1
ATOM 821 C C . GLN A 1 100 ? -23.869 0.735 -1.567 1.00 42.03 100 GLN A C 1
ATOM 823 O O . GLN A 1 100 ? -24.396 -0.360 -1.714 1.00 42.03 100 GLN A O 1
ATOM 828 N N . ASP A 1 101 ? -23.027 0.975 -0.562 1.00 38.94 101 ASP A N 1
ATOM 829 C CA . ASP A 1 101 ? -22.639 -0.090 0.373 1.00 38.94 101 ASP A CA 1
ATOM 830 C C . ASP A 1 101 ? -23.412 0.040 1.693 1.00 38.94 101 ASP A C 1
ATOM 832 O O . ASP A 1 101 ? -22.998 0.717 2.638 1.00 38.94 101 ASP A O 1
ATOM 836 N N . HIS A 1 102 ? -24.620 -0.526 1.704 1.00 38.66 102 HIS A N 1
ATOM 837 C CA . HIS A 1 102 ? -25.459 -0.620 2.890 1.00 38.66 102 HIS A CA 1
ATOM 838 C C . HIS A 1 102 ? -25.131 -1.893 3.685 1.00 38.66 102 HIS A C 1
ATOM 840 O O . HIS A 1 102 ? -25.248 -3.000 3.175 1.00 38.66 102 HIS A O 1
ATOM 846 N N . SER A 1 103 ? -24.832 -1.662 4.967 1.00 48.94 103 SER A N 1
ATOM 847 C CA . SER A 1 103 ? -24.806 -2.580 6.114 1.00 48.94 103 SER A CA 1
ATOM 848 C C . SER A 1 103 ? -23.729 -3.665 6.159 1.00 48.94 103 SER A C 1
ATOM 850 O O . SER A 1 103 ? -23.975 -4.775 5.714 1.00 48.94 103 SER A O 1
ATOM 852 N N . GLU A 1 104 ? -22.656 -3.408 6.914 1.00 41.75 104 GLU A N 1
ATOM 853 C CA . GLU A 1 104 ? -22.106 -4.413 7.833 1.00 41.75 104 GLU A CA 1
ATOM 854 C C . GLU A 1 104 ? -21.706 -3.755 9.165 1.00 41.75 104 GLU A C 1
ATOM 856 O O . GLU A 1 104 ? -21.228 -2.619 9.216 1.00 41.75 104 GLU A O 1
ATOM 861 N N . SER A 1 105 ? -22.009 -4.466 10.252 1.00 43.41 105 SER A N 1
ATOM 862 C CA . SER A 1 105 ? -21.712 -4.123 11.647 1.00 43.41 105 SER A CA 1
ATOM 863 C C . SER A 1 105 ? -20.197 -3.942 11.865 1.00 43.41 105 SER A C 1
ATOM 865 O O . SER A 1 105 ? -19.424 -4.483 11.078 1.00 43.41 105 SER A O 1
ATOM 867 N N . PRO A 1 106 ? -19.728 -3.240 12.918 1.00 46.09 106 PRO A N 1
ATOM 868 C CA . PRO A 1 106 ? -18.298 -3.119 13.207 1.00 46.09 106 PRO A CA 1
ATOM 869 C C . PRO A 1 106 ? -17.682 -4.513 13.391 1.00 46.09 106 PRO A C 1
ATOM 871 O O . PRO A 1 106 ? -17.931 -5.177 14.397 1.00 46.09 106 PRO A O 1
ATOM 874 N N . LEU A 1 107 ? -16.936 -4.975 12.386 1.00 43.94 107 LEU A N 1
ATOM 875 C CA . LEU A 1 107 ? -16.334 -6.302 12.377 1.00 43.94 107 LEU A CA 1
ATOM 876 C C . LEU A 1 107 ? -15.291 -6.392 13.494 1.00 43.94 107 LEU A C 1
ATOM 878 O O . LEU A 1 107 ? -14.361 -5.586 13.577 1.00 43.94 107 LEU A O 1
ATOM 882 N N . MET A 1 108 ? -15.480 -7.383 14.363 1.00 40.56 108 MET A N 1
ATOM 883 C CA . MET A 1 108 ? -14.471 -7.840 15.309 1.00 40.56 108 MET A CA 1
ATOM 884 C C . MET A 1 108 ? -13.233 -8.281 14.513 1.00 40.56 108 MET A C 1
ATOM 886 O O . MET A 1 108 ? -13.362 -8.960 13.498 1.00 40.56 108 MET A O 1
ATOM 890 N N . ILE A 1 109 ? -12.041 -7.904 14.981 1.00 51.69 109 ILE A N 1
ATOM 891 C CA . ILE A 1 109 ? -10.737 -8.142 14.323 1.00 51.69 109 ILE A CA 1
ATOM 892 C C . ILE A 1 109 ? -10.460 -9.643 14.058 1.00 51.69 109 ILE A C 1
ATOM 894 O O . ILE A 1 109 ? -9.605 -9.974 13.242 1.00 51.69 109 ILE A O 1
ATOM 898 N N . ASP A 1 110 ? -11.217 -10.543 14.689 1.00 49.62 110 ASP A N 1
ATOM 899 C CA . ASP A 1 110 ? -10.980 -11.988 14.689 1.00 49.62 110 ASP A CA 1
ATOM 900 C C . ASP A 1 110 ? -11.600 -12.762 13.504 1.00 49.62 110 ASP A C 1
ATOM 902 O O . ASP A 1 110 ? -11.326 -13.952 13.379 1.00 49.62 110 ASP A O 1
ATOM 906 N N . ASP A 1 111 ? -12.389 -12.127 12.623 1.00 55.09 111 ASP A N 1
ATOM 907 C CA . ASP A 1 111 ? -13.028 -12.799 11.463 1.00 55.09 111 ASP A CA 1
ATOM 908 C C . ASP A 1 111 ? -12.486 -12.324 10.097 1.00 55.09 111 ASP A C 1
ATOM 910 O O . ASP A 1 111 ? -13.087 -12.539 9.044 1.00 55.09 111 ASP A O 1
ATOM 914 N N . TYR A 1 112 ? -11.342 -11.628 10.088 1.00 66.06 112 TYR A N 1
ATOM 915 C CA . TYR A 1 112 ? -10.723 -11.176 8.844 1.00 66.06 112 TYR A CA 1
ATOM 916 C C . TYR A 1 112 ? -9.956 -12.313 8.158 1.00 66.06 112 TYR A C 1
ATOM 918 O O . TYR A 1 112 ? -8.923 -12.775 8.647 1.00 66.06 112 TYR A O 1
ATOM 926 N N . ASP A 1 113 ? -10.445 -12.746 6.996 1.00 78.50 113 ASP A N 1
ATOM 927 C CA . ASP A 1 113 ? -9.798 -13.785 6.198 1.00 78.50 113 ASP A CA 1
ATOM 928 C C . ASP A 1 113 ? -8.624 -13.220 5.371 1.00 78.50 113 ASP A C 1
ATOM 930 O O . ASP A 1 113 ? -8.774 -12.799 4.216 1.00 78.50 113 ASP A O 1
ATOM 934 N N . ASP A 1 114 ? -7.428 -13.255 5.969 1.00 78.56 114 ASP A N 1
ATOM 935 C CA . ASP A 1 114 ? -6.150 -12.919 5.322 1.00 78.56 114 ASP A CA 1
ATOM 936 C C . ASP A 1 114 ? -5.939 -13.694 4.002 1.00 78.56 114 ASP A C 1
ATOM 938 O O . ASP A 1 114 ? -5.315 -13.179 3.068 1.00 78.56 114 ASP A O 1
ATOM 942 N N . SER A 1 115 ? -6.463 -14.922 3.894 1.00 84.12 115 SER A N 1
ATOM 943 C CA . SER A 1 115 ? -6.334 -15.756 2.694 1.00 84.12 115 SER A CA 1
ATOM 944 C C . SER A 1 115 ? -7.155 -15.190 1.541 1.00 84.12 115 SER A C 1
ATOM 946 O O . SER A 1 115 ? -6.638 -15.020 0.432 1.00 84.12 115 SER A O 1
ATOM 948 N N . LYS A 1 116 ? -8.414 -14.821 1.802 1.00 89.50 116 LYS A N 1
ATOM 949 C CA . LYS A 1 116 ? -9.289 -14.192 0.805 1.00 89.50 116 LYS A CA 1
ATOM 950 C C . LYS A 1 116 ? -8.704 -12.877 0.301 1.00 89.50 116 LYS A C 1
ATOM 952 O O . LYS A 1 116 ? -8.603 -12.686 -0.912 1.00 89.50 116 LYS A O 1
ATOM 957 N N . PHE A 1 117 ? -8.255 -12.007 1.206 1.00 90.81 117 PHE A N 1
ATOM 958 C CA . PHE A 1 117 ? -7.594 -10.756 0.826 1.00 90.81 117 PHE A CA 1
ATOM 959 C C . PHE A 1 117 ? -6.338 -11.012 -0.025 1.00 90.81 117 PHE A C 1
ATOM 961 O O . PHE A 1 117 ? -6.154 -10.378 -1.067 1.00 90.81 117 PHE A O 1
ATOM 968 N N . ALA A 1 118 ? -5.536 -11.999 0.394 1.00 91.88 118 ALA A N 1
ATOM 969 C CA . ALA A 1 118 ? -4.454 -12.648 -0.345 1.00 91.88 118 ALA A CA 1
ATOM 970 C C . ALA A 1 118 ? -4.745 -12.815 -1.845 1.00 91.88 118 ALA A C 1
ATOM 972 O O . ALA A 1 118 ? -4.075 -12.284 -2.739 1.00 91.88 118 ALA A O 1
ATOM 973 N N . VAL A 1 119 ? -5.785 -13.609 -2.086 1.00 93.00 119 VAL A N 1
ATOM 974 C CA . VAL A 1 119 ? -6.212 -14.064 -3.408 1.00 93.00 119 VAL A CA 1
ATOM 975 C C . VAL A 1 119 ? -6.771 -12.910 -4.238 1.00 93.00 119 VAL A C 1
ATOM 977 O O . VAL A 1 119 ? -6.374 -12.749 -5.393 1.00 93.00 119 VAL A O 1
ATOM 980 N N . GLU A 1 120 ? -7.640 -12.079 -3.659 1.00 94.81 120 GLU A N 1
ATOM 981 C CA . GLU A 1 120 ? -8.219 -10.914 -4.340 1.00 94.81 120 GLU A CA 1
ATOM 982 C C . GLU A 1 120 ? -7.138 -9.932 -4.801 1.00 94.81 120 GLU A C 1
ATOM 984 O O . GLU A 1 120 ? -7.148 -9.485 -5.951 1.00 94.81 120 GLU A O 1
ATOM 989 N N . ALA A 1 121 ? -6.171 -9.629 -3.927 1.00 95.75 121 ALA A N 1
ATOM 990 C CA . ALA A 1 121 ? -5.056 -8.759 -4.266 1.00 95.75 121 ALA A CA 1
ATOM 991 C C . ALA A 1 121 ? -4.236 -9.353 -5.419 1.00 95.75 121 ALA A C 1
ATOM 993 O O . ALA A 1 121 ? -3.979 -8.658 -6.402 1.00 95.75 121 ALA A O 1
ATOM 994 N N . LEU A 1 122 ? -3.871 -10.637 -5.355 1.00 96.31 122 LEU A N 1
ATOM 995 C CA . LEU A 1 122 ? -3.091 -11.297 -6.407 1.00 96.31 122 LEU A CA 1
ATOM 996 C C . LEU A 1 122 ? -3.807 -11.288 -7.767 1.00 96.31 122 LEU A C 1
ATOM 998 O O . LEU A 1 122 ? -3.187 -10.992 -8.791 1.00 96.31 122 LEU A O 1
ATOM 1002 N N . MET A 1 123 ? -5.109 -11.586 -7.785 1.00 96.00 123 MET A N 1
ATOM 1003 C CA . MET A 1 123 ? -5.920 -11.559 -9.006 1.00 96.00 123 MET A CA 1
ATOM 1004 C C . MET A 1 123 ? -5.963 -10.156 -9.622 1.00 96.00 123 MET A C 1
ATOM 1006 O O . MET A 1 123 ? -5.747 -10.004 -10.830 1.00 96.00 123 MET A O 1
ATOM 1010 N N . ALA A 1 124 ? -6.176 -9.125 -8.802 1.00 97.75 124 ALA A N 1
ATOM 1011 C CA . ALA A 1 124 ? -6.184 -7.741 -9.263 1.00 97.75 124 ALA A CA 1
ATOM 1012 C C . ALA A 1 124 ? -4.805 -7.306 -9.789 1.00 97.75 124 ALA A C 1
ATOM 1014 O O . ALA A 1 124 ? -4.719 -6.725 -10.873 1.00 97.75 124 ALA A O 1
ATOM 1015 N N . HIS A 1 125 ? -3.714 -7.655 -9.093 1.00 98.00 125 HIS A N 1
ATOM 1016 C CA . HIS A 1 125 ? -2.351 -7.377 -9.558 1.00 98.00 125 HIS A CA 1
ATOM 1017 C C . HIS A 1 125 ? -2.118 -7.999 -10.934 1.00 98.00 125 HIS A C 1
ATOM 1019 O O . HIS A 1 125 ? -1.685 -7.313 -11.856 1.00 98.00 125 HIS A O 1
ATOM 1025 N N . ASN A 1 126 ? -2.452 -9.279 -11.103 1.00 97.81 126 ASN A N 1
ATOM 1026 C CA . ASN A 1 126 ? -2.244 -9.991 -12.362 1.00 97.81 126 ASN A CA 1
ATOM 1027 C C . ASN A 1 126 ? -3.111 -9.455 -13.505 1.00 97.81 126 ASN A C 1
ATOM 1029 O O . ASN A 1 126 ? -2.649 -9.416 -14.645 1.00 97.81 126 ASN A O 1
ATOM 1033 N N . THR A 1 127 ? -4.316 -8.970 -13.203 1.00 97.81 127 THR A N 1
ATOM 1034 C CA . THR A 1 127 ? -5.180 -8.298 -14.184 1.00 97.81 127 THR A CA 1
ATOM 1035 C C . THR A 1 127 ? -4.513 -7.038 -14.734 1.00 97.81 127 THR A C 1
ATOM 1037 O O . THR A 1 127 ? -4.417 -6.870 -15.949 1.00 97.81 127 THR A O 1
ATOM 1040 N N . TYR A 1 128 ? -3.990 -6.173 -13.863 1.00 97.56 128 TYR A N 1
ATOM 1041 C CA . TYR A 1 128 ? -3.295 -4.962 -14.301 1.00 97.56 128 TYR A CA 1
ATOM 1042 C C . TYR A 1 128 ? -1.940 -5.271 -14.945 1.00 97.56 128 TYR A C 1
ATOM 1044 O O . TYR A 1 128 ? -1.599 -4.691 -15.969 1.00 97.56 128 TYR A O 1
ATOM 1052 N N . ARG A 1 129 ? -1.177 -6.235 -14.426 1.00 97.62 129 ARG A N 1
ATOM 1053 C CA . ARG A 1 129 ? 0.098 -6.652 -15.032 1.00 97.62 129 ARG A CA 1
ATOM 1054 C C . ARG A 1 129 ? -0.077 -7.150 -16.460 1.00 97.62 129 ARG A C 1
ATOM 1056 O O . ARG A 1 129 ? 0.727 -6.792 -17.317 1.00 97.62 129 ARG A O 1
ATOM 1063 N N . LEU A 1 130 ? -1.151 -7.892 -16.736 1.00 96.56 130 LEU A N 1
ATOM 1064 C CA . LEU A 1 130 ? -1.489 -8.330 -18.088 1.00 96.56 130 LEU A CA 1
ATOM 1065 C C . LEU A 1 130 ? -1.704 -7.141 -19.036 1.00 96.56 130 LEU A C 1
ATOM 1067 O O . LEU A 1 130 ? -1.190 -7.161 -20.152 1.00 96.56 130 LEU A O 1
ATOM 1071 N N . GLN A 1 131 ? -2.391 -6.086 -18.585 1.00 95.56 131 GLN A N 1
ATOM 1072 C CA . GLN A 1 131 ? -2.613 -4.869 -19.383 1.00 95.56 131 GLN A CA 1
ATOM 1073 C C . GLN A 1 131 ? -1.303 -4.156 -19.756 1.00 95.56 131 GLN A C 1
ATOM 1075 O O . GLN A 1 131 ? -1.227 -3.527 -20.807 1.00 95.56 131 GLN A O 1
ATOM 1080 N N . HIS A 1 132 ? -0.262 -4.295 -18.929 1.00 94.75 132 HIS A N 1
ATOM 1081 C CA . HIS A 1 132 ? 1.069 -3.705 -19.140 1.00 94.75 132 HIS A CA 1
ATOM 1082 C C . HIS A 1 132 ? 2.099 -4.705 -19.710 1.00 94.75 132 HIS A C 1
ATOM 1084 O O . HIS A 1 132 ? 3.297 -4.415 -19.807 1.00 94.75 132 HIS A O 1
ATOM 1090 N N . GLY A 1 133 ? 1.653 -5.907 -20.097 1.00 93.94 133 GLY A N 1
ATOM 1091 C CA . GLY A 1 133 ? 2.509 -6.959 -20.651 1.00 93.94 133 GLY A CA 1
ATOM 1092 C C . GLY A 1 133 ? 3.582 -7.460 -19.678 1.00 93.94 133 GLY A C 1
ATOM 1093 O O . GLY A 1 133 ? 4.681 -7.818 -20.103 1.00 93.94 133 GLY A O 1
ATOM 1094 N N . ALA A 1 134 ? 3.307 -7.417 -18.375 1.00 95.88 134 ALA A N 1
ATOM 1095 C CA . ALA A 1 134 ? 4.166 -7.954 -17.327 1.00 95.88 134 ALA A CA 1
ATOM 1096 C C . ALA A 1 134 ? 3.749 -9.390 -16.961 1.00 95.88 134 ALA A C 1
ATOM 1098 O O . ALA A 1 134 ? 2.569 -9.738 -16.980 1.00 95.88 134 ALA A O 1
ATOM 1099 N N . VAL A 1 135 ? 4.728 -10.233 -16.613 1.00 95.88 135 VAL A N 1
ATOM 1100 C CA . VAL A 1 135 ? 4.500 -11.644 -16.247 1.00 95.88 135 VAL A CA 1
ATOM 1101 C C . VAL A 1 135 ? 3.641 -11.723 -14.976 1.00 95.88 135 VAL A C 1
ATOM 1103 O O . VAL A 1 135 ? 3.903 -10.956 -14.043 1.00 95.88 135 VAL A O 1
ATOM 1106 N N . PRO A 1 136 ? 2.639 -12.620 -14.895 1.00 96.56 136 PRO A N 1
ATOM 1107 C CA . PRO A 1 136 ? 1.818 -12.765 -13.697 1.00 96.56 136 PRO A CA 1
ATOM 1108 C C . PRO A 1 136 ? 2.655 -13.176 -12.478 1.00 96.56 136 PRO A C 1
ATOM 1110 O O . PRO A 1 136 ? 3.567 -13.997 -12.567 1.00 96.56 136 PRO A O 1
ATOM 1113 N N . LEU A 1 137 ? 2.319 -12.600 -11.329 1.00 96.44 137 LEU A N 1
ATOM 1114 C CA . LEU A 1 137 ? 2.860 -12.954 -10.025 1.00 96.44 137 LEU A CA 1
ATOM 1115 C C . LEU A 1 137 ? 2.211 -14.237 -9.501 1.00 96.44 137 LEU A C 1
ATOM 1117 O O . LEU A 1 137 ? 1.110 -14.621 -9.906 1.00 96.44 137 LEU A O 1
ATOM 1121 N N . GLN A 1 138 ? 2.893 -14.861 -8.546 1.00 94.31 138 GLN A N 1
ATOM 1122 C CA . GLN A 1 138 ? 2.417 -16.022 -7.804 1.00 94.31 138 GLN A CA 1
ATOM 1123 C C . GLN A 1 138 ? 2.414 -15.713 -6.310 1.00 94.31 138 GLN A C 1
ATOM 1125 O O . GLN A 1 138 ? 3.199 -14.891 -5.830 1.00 94.31 138 GLN A O 1
ATOM 1130 N N . GLN A 1 139 ? 1.536 -16.389 -5.575 1.00 91.12 139 GLN A N 1
ATOM 1131 C CA . GLN A 1 139 ? 1.459 -16.251 -4.129 1.00 91.12 139 GLN A CA 1
ATOM 1132 C C . GLN A 1 139 ? 2.738 -16.768 -3.464 1.00 91.12 139 GLN A C 1
ATOM 1134 O O . GLN A 1 139 ? 3.329 -17.760 -3.893 1.00 91.12 139 GLN A O 1
ATOM 1139 N N . ASN A 1 140 ? 3.156 -16.100 -2.391 1.00 92.38 140 ASN A N 1
ATOM 1140 C CA . ASN A 1 140 ? 4.297 -16.514 -1.591 1.00 92.38 140 ASN A CA 1
ATOM 1141 C C . ASN A 1 140 ? 3.955 -16.360 -0.109 1.00 92.38 140 ASN A C 1
ATOM 1143 O O . ASN A 1 140 ? 3.811 -15.246 0.392 1.00 92.38 140 ASN A O 1
ATOM 1147 N N . GLU A 1 141 ? 3.841 -17.485 0.593 1.00 90.44 141 GLU A N 1
ATOM 1148 C CA . GLU A 1 141 ? 3.445 -17.520 2.005 1.00 90.44 141 GLU A CA 1
ATOM 1149 C C . GLU A 1 141 ? 4.394 -16.726 2.909 1.00 90.44 141 GLU A C 1
ATOM 1151 O O . GLU A 1 141 ? 3.948 -16.066 3.846 1.00 90.44 141 GLU A O 1
ATOM 1156 N N . TYR A 1 142 ? 5.698 -16.729 2.607 1.00 90.19 142 TYR A N 1
ATOM 1157 C CA . TYR A 1 142 ? 6.671 -15.945 3.363 1.00 90.19 142 TYR A CA 1
ATOM 1158 C C . TYR A 1 142 ? 6.417 -14.442 3.204 1.00 90.19 142 TYR A C 1
ATOM 1160 O O . TYR A 1 142 ? 6.407 -13.721 4.199 1.00 90.19 142 TYR A O 1
ATOM 1168 N N . LEU A 1 143 ? 6.174 -13.973 1.974 1.00 92.50 143 LEU A N 1
ATOM 1169 C CA . LEU A 1 143 ? 5.890 -12.556 1.722 1.00 92.50 143 LEU A CA 1
ATOM 1170 C C . LEU A 1 143 ? 4.576 -12.126 2.374 1.00 92.50 143 LEU A C 1
ATOM 1172 O O . LEU A 1 143 ? 4.540 -11.071 3.002 1.00 92.50 143 LEU A O 1
ATOM 1176 N N . ASN A 1 144 ? 3.539 -12.967 2.302 1.00 91.44 144 ASN A N 1
ATOM 1177 C CA . ASN A 1 144 ? 2.271 -12.713 2.984 1.00 91.44 144 ASN A CA 1
ATOM 1178 C C . ASN A 1 144 ? 2.488 -12.571 4.493 1.00 91.44 144 ASN A C 1
ATOM 1180 O O . ASN A 1 144 ? 2.067 -11.584 5.085 1.00 91.44 144 ASN A O 1
ATOM 1184 N N . LYS A 1 145 ? 3.220 -13.508 5.108 1.00 90.00 145 LYS A N 1
ATOM 1185 C CA . LYS A 1 145 ? 3.510 -13.463 6.543 1.00 90.00 145 LYS A CA 1
ATOM 1186 C C . LYS A 1 145 ? 4.262 -12.190 6.939 1.00 90.00 145 LYS A C 1
ATOM 1188 O O . LYS A 1 145 ? 3.883 -11.540 7.910 1.00 90.00 145 LYS A O 1
ATOM 1193 N N . VAL A 1 146 ? 5.314 -11.829 6.202 1.00 91.69 146 VAL A N 1
ATOM 1194 C CA . VAL A 1 146 ? 6.103 -10.615 6.472 1.00 91.69 146 VAL A CA 1
ATOM 1195 C C . VAL A 1 146 ? 5.246 -9.355 6.334 1.00 91.69 146 VAL A C 1
ATOM 1197 O O . VAL A 1 146 ? 5.322 -8.478 7.194 1.00 91.69 146 VAL A O 1
ATOM 1200 N N . ALA A 1 147 ? 4.402 -9.278 5.301 1.00 92.81 147 ALA A N 1
ATOM 1201 C CA . ALA A 1 147 ? 3.495 -8.154 5.094 1.00 92.81 147 ALA A CA 1
ATOM 1202 C C . ALA A 1 147 ? 2.468 -8.031 6.232 1.00 92.81 147 ALA A C 1
ATOM 1204 O O . ALA A 1 147 ? 2.290 -6.940 6.775 1.00 92.81 147 ALA A O 1
ATOM 1205 N N . THR A 1 148 ? 1.849 -9.141 6.648 1.00 91.56 148 THR A N 1
ATOM 1206 C CA . THR A 1 148 ? 0.891 -9.156 7.762 1.00 91.56 148 THR A CA 1
ATOM 1207 C C . THR A 1 148 ? 1.557 -8.755 9.079 1.00 91.56 148 THR A C 1
ATOM 1209 O O . THR A 1 148 ? 1.020 -7.932 9.823 1.00 91.56 148 THR A O 1
ATOM 1212 N N . ASP A 1 149 ? 2.742 -9.291 9.377 1.00 91.12 149 ASP A N 1
ATOM 1213 C CA . ASP A 1 149 ? 3.463 -8.946 10.603 1.00 91.12 149 ASP A CA 1
ATOM 1214 C C . ASP A 1 149 ? 3.865 -7.464 10.615 1.00 91.12 149 ASP A C 1
ATOM 1216 O O . ASP A 1 149 ? 3.713 -6.794 11.639 1.00 91.12 149 ASP A O 1
ATOM 1220 N N . TRP A 1 150 ? 4.292 -6.911 9.475 1.00 93.19 150 TRP A N 1
ATOM 1221 C CA . TRP A 1 150 ? 4.593 -5.485 9.387 1.00 93.19 150 TRP A CA 1
ATOM 1222 C C . TRP A 1 150 ? 3.345 -4.607 9.521 1.00 93.19 150 TRP A C 1
ATOM 1224 O O . TRP A 1 150 ? 3.378 -3.618 10.252 1.00 93.19 150 TRP A O 1
ATOM 1234 N N . ALA A 1 151 ? 2.221 -4.984 8.906 1.00 90.75 151 ALA A N 1
ATOM 1235 C CA . ALA A 1 151 ? 0.956 -4.269 9.063 1.00 90.75 151 ALA A CA 1
ATOM 1236 C C . ALA A 1 151 ? 0.532 -4.181 10.541 1.00 90.75 151 ALA A C 1
ATOM 1238 O O . ALA A 1 151 ? 0.144 -3.110 11.013 1.00 90.75 151 ALA A O 1
ATOM 1239 N N . ARG A 1 152 ? 0.700 -5.267 11.310 1.00 88.69 152 ARG A N 1
ATOM 1240 C CA . ARG A 1 152 ? 0.454 -5.277 12.764 1.00 88.69 152 ARG A CA 1
ATOM 1241 C C . ARG A 1 152 ? 1.377 -4.315 13.517 1.00 88.69 152 ARG A C 1
ATOM 1243 O O . ARG A 1 152 ? 0.929 -3.637 14.440 1.00 88.69 152 ARG A O 1
ATOM 1250 N N . GLU A 1 153 ? 2.648 -4.221 13.133 1.00 88.88 153 GLU A N 1
ATOM 1251 C CA . GLU A 1 153 ? 3.590 -3.263 13.728 1.00 88.88 153 GLU A CA 1
ATOM 1252 C C . GLU A 1 153 ? 3.243 -1.804 13.397 1.00 88.88 153 GLU A C 1
ATOM 1254 O O . GLU A 1 153 ? 3.362 -0.935 14.264 1.00 88.88 153 GLU A O 1
ATOM 1259 N N . LEU A 1 154 ? 2.766 -1.522 12.182 1.00 86.06 154 LEU A N 1
ATOM 1260 C CA . LEU A 1 154 ? 2.317 -0.182 11.785 1.00 86.06 154 LEU A CA 1
ATOM 1261 C C . LEU A 1 154 ? 1.125 0.290 12.619 1.00 86.06 154 LEU A C 1
ATOM 1263 O O . LEU A 1 154 ? 1.110 1.440 13.061 1.00 86.06 154 LEU A O 1
ATOM 1267 N N . VAL A 1 155 ? 0.175 -0.609 12.898 1.00 85.06 155 VAL A N 1
ATOM 1268 C CA . VAL A 1 155 ? -0.966 -0.325 13.780 1.00 85.06 155 VAL A CA 1
ATOM 1269 C C . VAL A 1 155 ? -0.487 0.023 15.189 1.00 85.06 155 VAL A C 1
ATOM 1271 O O . VAL A 1 155 ? -0.889 1.050 15.730 1.00 85.06 155 VAL A O 1
ATOM 1274 N N . LYS A 1 156 ? 0.427 -0.770 15.768 1.00 85.31 156 LYS A N 1
ATOM 1275 C CA . LYS A 1 156 ? 0.985 -0.502 17.109 1.00 85.31 156 LYS A CA 1
ATOM 1276 C C . LYS A 1 156 ? 1.702 0.845 17.188 1.00 85.31 156 LYS A C 1
ATOM 1278 O O . LYS A 1 156 ? 1.617 1.531 18.202 1.00 85.31 156 LYS A O 1
ATOM 1283 N N . LYS A 1 157 ? 2.428 1.214 16.132 1.00 83.69 157 LYS A N 1
ATOM 1284 C CA . LYS A 1 157 ? 3.186 2.472 16.058 1.00 83.69 157 LYS A CA 1
ATOM 1285 C C . LYS A 1 157 ? 2.320 3.676 15.706 1.00 83.69 157 LYS A C 1
ATOM 1287 O O . LYS A 1 157 ? 2.768 4.803 15.899 1.00 83.69 157 LYS A O 1
ATOM 1292 N N . ASN A 1 158 ? 1.116 3.446 15.181 1.00 83.38 158 ASN A N 1
ATOM 1293 C CA . ASN A 1 158 ? 0.238 4.468 14.617 1.00 83.38 158 ASN A CA 1
ATOM 1294 C C . ASN A 1 158 ? 0.960 5.370 13.594 1.00 83.38 158 ASN A C 1
ATOM 1296 O O . ASN A 1 158 ? 0.804 6.591 13.582 1.00 83.38 158 ASN A O 1
ATOM 1300 N N . GLN A 1 159 ? 1.819 4.768 12.770 1.00 82.44 159 GLN A N 1
ATOM 1301 C CA . GLN A 1 159 ? 2.639 5.467 11.782 1.00 82.44 159 GLN A CA 1
ATOM 1302 C C . GLN A 1 159 ? 2.731 4.633 10.513 1.00 82.44 159 GLN A C 1
ATOM 1304 O O . GLN A 1 159 ? 3.029 3.443 10.580 1.00 82.44 159 GLN A O 1
ATOM 1309 N N . LEU A 1 160 ? 2.521 5.266 9.356 1.00 86.81 160 LEU A N 1
ATOM 1310 C CA . LEU A 1 160 ? 2.683 4.628 8.055 1.00 86.81 160 LEU A CA 1
ATOM 1311 C C . LEU A 1 160 ? 4.123 4.832 7.570 1.00 86.81 160 LEU A C 1
ATOM 1313 O O . LEU A 1 160 ? 4.510 5.928 7.168 1.00 86.81 160 LEU A O 1
ATOM 1317 N N . GLN A 1 161 ? 4.931 3.780 7.648 1.00 90.94 161 GLN A N 1
ATOM 1318 C CA . GLN A 1 161 ? 6.333 3.808 7.247 1.00 90.94 161 GLN A CA 1
ATOM 1319 C C . GLN A 1 161 ? 6.771 2.471 6.660 1.00 90.94 161 GLN A C 1
ATOM 1321 O O . GLN A 1 161 ? 6.274 1.412 7.034 1.00 90.94 161 GLN A O 1
ATOM 1326 N N . HIS A 1 162 ? 7.755 2.521 5.769 1.00 89.81 162 HIS A N 1
ATOM 1327 C CA . HIS A 1 162 ? 8.354 1.315 5.219 1.00 89.81 162 HIS A CA 1
ATOM 1328 C C . HIS A 1 162 ? 9.013 0.438 6.288 1.00 89.81 162 HIS A C 1
ATOM 1330 O O . HIS A 1 162 ? 9.547 0.953 7.283 1.00 89.81 162 HIS A O 1
ATOM 1336 N N . SER A 1 163 ? 8.982 -0.878 6.071 1.00 89.44 163 SER A N 1
ATOM 1337 C CA . SER A 1 163 ? 9.631 -1.834 6.966 1.00 89.44 163 SER A CA 1
ATOM 1338 C C . SER A 1 163 ? 11.154 -1.671 6.958 1.00 89.44 163 SER A C 1
ATOM 1340 O O . SER A 1 163 ? 11.750 -1.264 5.954 1.00 89.44 163 SER A O 1
ATOM 1342 N N . PRO A 1 164 ? 11.823 -1.910 8.101 1.00 88.12 164 PRO A N 1
ATOM 1343 C CA . PRO A 1 164 ? 13.271 -1.787 8.178 1.00 88.12 164 PRO A CA 1
ATOM 1344 C C . PRO A 1 164 ? 13.944 -2.871 7.327 1.00 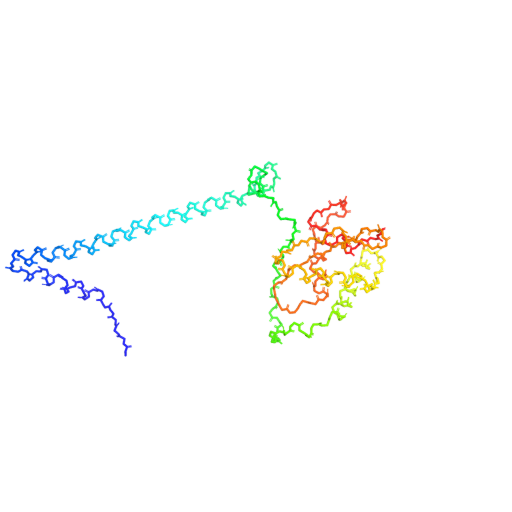88.12 164 PRO A C 1
ATOM 1346 O O . PRO A 1 164 ? 13.387 -3.946 7.112 1.00 88.12 164 PRO A O 1
ATOM 1349 N N . ASP A 1 165 ? 15.173 -2.619 6.880 1.00 84.50 165 ASP A N 1
ATOM 1350 C CA . ASP A 1 165 ? 15.887 -3.486 5.932 1.00 84.50 165 ASP A CA 1
ATOM 1351 C C . ASP A 1 165 ? 15.920 -4.985 6.285 1.00 84.50 165 ASP A C 1
ATOM 1353 O O . ASP A 1 165 ? 15.778 -5.788 5.365 1.00 84.50 165 ASP A O 1
ATOM 1357 N N . PRO A 1 166 ? 16.057 -5.420 7.558 1.00 83.50 166 PRO A N 1
ATOM 1358 C CA . PRO A 1 166 ? 16.021 -6.848 7.885 1.00 83.50 166 PRO A CA 1
ATOM 1359 C C . PRO A 1 166 ? 14.689 -7.532 7.540 1.00 83.50 166 PRO A C 1
ATOM 1361 O O . PRO A 1 166 ? 14.678 -8.728 7.273 1.00 83.50 166 PRO A O 1
ATOM 1364 N N . TRP A 1 167 ? 13.585 -6.780 7.529 1.00 85.56 167 TRP A N 1
ATOM 1365 C CA . TRP A 1 167 ? 12.240 -7.269 7.214 1.00 85.56 167 TRP A CA 1
ATOM 1366 C C . TRP A 1 167 ? 11.946 -7.226 5.709 1.00 85.56 167 TRP A C 1
ATOM 1368 O O . TRP A 1 167 ? 11.085 -7.955 5.232 1.00 85.56 167 TRP A O 1
ATOM 1378 N N . ARG A 1 168 ? 12.707 -6.439 4.937 1.00 87.31 168 ARG A N 1
ATOM 1379 C CA . ARG A 1 168 ? 12.598 -6.349 3.469 1.00 87.31 168 ARG A CA 1
ATOM 1380 C C . ARG A 1 168 ? 13.660 -7.161 2.757 1.00 87.31 168 ARG A C 1
ATOM 1382 O O . ARG A 1 168 ? 14.259 -6.693 1.790 1.00 87.31 168 ARG A O 1
ATOM 1389 N N . ARG A 1 169 ? 13.920 -8.378 3.228 1.00 86.81 169 ARG A N 1
ATOM 1390 C CA . ARG A 1 169 ? 14.870 -9.289 2.586 1.00 86.81 169 ARG A CA 1
ATOM 1391 C C . ARG A 1 169 ? 14.253 -10.652 2.356 1.00 86.81 169 ARG A C 1
ATOM 1393 O O . ARG A 1 169 ? 13.653 -11.233 3.248 1.00 86.81 169 ARG A O 1
ATOM 1400 N N . TYR A 1 170 ? 14.476 -11.191 1.165 1.00 87.31 170 TYR A N 1
ATOM 1401 C CA . TYR A 1 170 ? 14.109 -12.556 0.821 1.00 87.31 170 TYR A CA 1
ATOM 1402 C C . TYR A 1 170 ? 15.202 -13.171 -0.041 1.00 87.31 170 TYR A C 1
ATOM 1404 O O . TYR A 1 170 ? 15.580 -12.608 -1.065 1.00 87.31 170 TYR A O 1
ATOM 1412 N N . LYS A 1 171 ? 15.740 -14.318 0.394 1.00 89.06 171 LYS A N 1
ATOM 1413 C CA . LYS A 1 171 ? 16.815 -15.047 -0.309 1.00 89.06 171 LYS A CA 1
ATOM 1414 C C . LYS A 1 171 ? 18.025 -14.167 -0.689 1.00 89.06 171 LYS A C 1
ATOM 1416 O O . LYS A 1 171 ? 18.626 -14.353 -1.738 1.00 89.06 171 LYS A O 1
ATOM 1421 N N . GLY A 1 172 ? 18.384 -13.207 0.168 1.00 84.44 172 GLY A N 1
ATOM 1422 C CA . GLY A 1 172 ? 19.516 -12.292 -0.045 1.00 84.44 172 GLY A CA 1
ATOM 1423 C C . GLY A 1 172 ? 19.189 -11.021 -0.841 1.00 84.44 172 GLY A C 1
ATOM 1424 O O . GLY A 1 172 ? 19.967 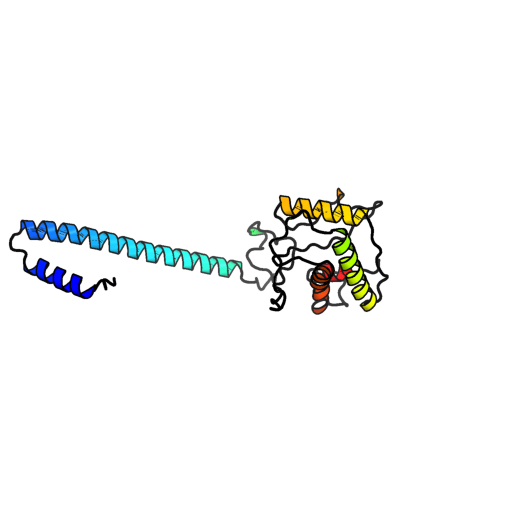-10.070 -0.791 1.00 84.44 172 GLY A O 1
ATOM 1425 N N . SER A 1 173 ? 18.022 -10.950 -1.483 1.00 84.25 173 SER A N 1
ATOM 1426 C CA . SER A 1 173 ? 17.570 -9.786 -2.252 1.00 84.25 173 SER A CA 1
ATOM 1427 C C . SER A 1 173 ? 16.689 -8.857 -1.420 1.00 84.25 173 SER A C 1
ATOM 1429 O O . SER A 1 173 ? 15.988 -9.305 -0.510 1.00 84.25 173 SER A O 1
ATOM 1431 N N . MET A 1 174 ? 16.726 -7.559 -1.733 1.00 87.31 174 MET A N 1
ATOM 1432 C CA . MET A 1 174 ? 15.827 -6.572 -1.134 1.00 87.31 174 MET A CA 1
ATOM 1433 C C . MET A 1 174 ? 14.430 -6.675 -1.756 1.00 87.31 174 MET A C 1
ATOM 1435 O O . MET A 1 174 ? 14.302 -6.842 -2.966 1.00 87.31 174 MET A O 1
ATOM 1439 N N . LEU A 1 175 ? 13.397 -6.598 -0.921 1.00 88.62 175 LEU A N 1
ATOM 1440 C CA . LEU A 1 175 ? 11.997 -6.633 -1.336 1.00 88.62 175 LEU A CA 1
ATOM 1441 C C . LEU A 1 175 ? 11.480 -5.227 -1.657 1.00 88.62 175 LEU A C 1
ATOM 1443 O O . LEU A 1 175 ? 11.787 -4.272 -0.940 1.00 88.62 175 LEU A O 1
ATOM 1447 N N . GLY A 1 176 ? 10.651 -5.128 -2.699 1.00 91.62 176 GLY A N 1
ATOM 1448 C CA . GLY A 1 176 ? 9.773 -3.978 -2.915 1.00 91.62 176 GLY A CA 1
ATOM 1449 C C . GLY A 1 176 ? 8.639 -3.945 -1.887 1.00 91.62 176 GLY A C 1
ATOM 1450 O O . GLY A 1 176 ? 8.292 -4.975 -1.309 1.00 91.62 176 GLY A O 1
ATOM 1451 N N . GLU A 1 177 ? 8.064 -2.768 -1.637 1.00 93.38 177 GLU A N 1
ATOM 1452 C CA . GLU A 1 177 ? 6.989 -2.603 -0.654 1.00 93.38 177 GLU A CA 1
ATOM 1453 C C . GLU A 1 177 ? 6.058 -1.451 -1.040 1.00 93.38 177 GLU A C 1
ATOM 1455 O O . GLU A 1 177 ? 6.510 -0.319 -1.201 1.00 93.38 177 GLU A O 1
ATOM 1460 N N . ASN A 1 178 ? 4.758 -1.741 -1.099 1.00 95.19 178 ASN A N 1
ATOM 1461 C CA . ASN A 1 178 ? 3.699 -0.742 -1.200 1.00 95.19 178 ASN A CA 1
ATOM 1462 C C . ASN A 1 178 ? 2.942 -0.669 0.127 1.00 95.19 178 ASN A C 1
ATOM 1464 O O . ASN A 1 178 ? 2.678 -1.696 0.752 1.00 95.19 178 ASN A O 1
ATOM 1468 N N . LEU A 1 179 ? 2.567 0.541 0.543 1.00 93.00 179 LEU A N 1
ATOM 1469 C CA . LEU A 1 179 ? 1.818 0.775 1.774 1.00 93.00 179 LEU A CA 1
ATOM 1470 C C . LEU A 1 179 ? 0.531 1.537 1.480 1.00 93.00 179 LEU A C 1
ATOM 1472 O O . LEU A 1 179 ? 0.436 2.309 0.528 1.00 93.00 179 LEU A O 1
ATOM 1476 N N . ALA A 1 180 ? -0.466 1.338 2.330 1.00 90.44 180 ALA A N 1
ATOM 1477 C CA . ALA A 1 180 ? -1.675 2.137 2.320 1.00 90.44 180 ALA A CA 1
ATOM 1478 C C . ALA A 1 180 ? -2.193 2.307 3.742 1.00 90.44 180 ALA A C 1
ATOM 1480 O O . ALA A 1 180 ? -2.080 1.411 4.576 1.00 90.44 180 ALA A O 1
ATOM 1481 N N . PHE A 1 181 ? -2.795 3.462 3.990 1.00 85.06 181 PHE A N 1
ATOM 1482 C CA . PHE A 1 181 ? -3.641 3.690 5.148 1.00 85.06 181 PHE A CA 1
ATOM 1483 C C . PHE A 1 181 ? -5.039 4.010 4.642 1.00 85.06 181 PHE A C 1
ATOM 1485 O O . PHE A 1 181 ? -5.208 4.794 3.707 1.00 85.06 181 PHE A O 1
ATOM 1492 N N . TYR A 1 182 ? -6.035 3.376 5.245 1.00 79.81 182 TYR A N 1
ATOM 1493 C CA . TYR A 1 182 ? -7.411 3.462 4.795 1.00 79.81 182 TYR A CA 1
ATOM 1494 C C . TYR A 1 182 ? -8.339 3.677 5.984 1.00 79.81 182 TYR A C 1
ATOM 1496 O O . TYR A 1 182 ? -8.222 3.007 7.006 1.00 79.81 182 TYR A O 1
ATOM 1504 N N . VAL A 1 183 ? -9.270 4.615 5.826 1.00 78.31 183 VAL A N 1
ATOM 1505 C CA . VAL A 1 183 ? -10.356 4.864 6.775 1.00 78.31 183 VAL A CA 1
ATOM 1506 C C . VAL A 1 183 ? -11.659 4.680 6.014 1.00 78.31 183 VAL A C 1
ATOM 1508 O O . VAL A 1 183 ? -11.956 5.445 5.095 1.00 78.31 183 VAL A O 1
ATOM 1511 N N . GLY A 1 184 ? -12.426 3.657 6.372 1.00 79.31 184 GLY A N 1
ATOM 1512 C CA . GLY A 1 184 ? -13.657 3.312 5.675 1.00 79.31 184 GLY A CA 1
ATOM 1513 C C . GLY A 1 184 ? -14.165 1.915 6.041 1.00 79.31 1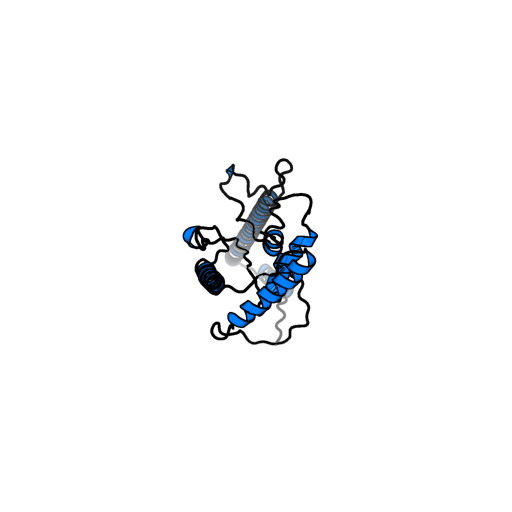84 GLY A C 1
ATOM 1514 O O . GLY A 1 184 ? -13.711 1.361 7.041 1.00 79.31 184 GLY A O 1
ATOM 1515 N N . PRO A 1 185 ? -15.113 1.366 5.256 1.00 80.50 185 PRO A N 1
ATOM 1516 C CA . PRO A 1 185 ? -15.601 -0.007 5.414 1.00 80.50 185 PRO A CA 1
ATOM 1517 C C . PRO A 1 185 ? -14.495 -1.044 5.163 1.00 80.50 185 PRO A C 1
ATOM 1519 O O . PRO A 1 185 ? -13.344 -0.694 4.915 1.00 80.50 185 PRO A O 1
ATOM 1522 N N . LEU A 1 186 ? -14.835 -2.331 5.210 1.00 80.62 186 LEU A N 1
ATOM 1523 C CA . LEU A 1 186 ? -13.882 -3.411 4.967 1.00 80.62 186 LEU A CA 1
ATOM 1524 C C . LEU A 1 186 ? -13.106 -3.200 3.649 1.00 80.62 186 LEU A C 1
ATOM 1526 O O . LEU A 1 186 ? -13.693 -3.007 2.580 1.00 80.62 186 LEU A O 1
ATOM 1530 N N . LEU A 1 187 ? -11.773 -3.199 3.731 1.00 84.94 187 LEU A N 1
ATOM 1531 C CA . LEU A 1 187 ? -10.898 -3.000 2.578 1.00 84.94 187 LEU A CA 1
ATOM 1532 C C . LEU A 1 187 ? -10.577 -4.351 1.931 1.00 84.94 187 LEU A C 1
ATOM 1534 O O . LEU A 1 187 ? -9.895 -5.174 2.528 1.00 84.94 187 LEU A O 1
ATOM 1538 N N . THR A 1 188 ? -11.033 -4.556 0.697 1.00 90.81 188 THR A N 1
ATOM 1539 C CA . THR A 1 188 ? -10.735 -5.761 -0.093 1.00 90.81 188 THR A CA 1
ATOM 1540 C C . THR A 1 188 ? -9.396 -5.653 -0.826 1.00 90.81 188 THR A C 1
ATOM 1542 O O . THR A 1 188 ? -8.896 -4.549 -1.083 1.00 90.81 188 THR A O 1
ATOM 1545 N N . GLY A 1 189 ? -8.824 -6.800 -1.207 1.00 90.81 189 GLY A N 1
ATOM 1546 C CA . GLY A 1 189 ? -7.532 -6.854 -1.904 1.00 90.81 189 GLY A CA 1
ATOM 1547 C C . GLY A 1 189 ? -7.587 -6.207 -3.291 1.00 90.81 189 GLY A C 1
ATOM 1548 O O . GLY A 1 189 ? -6.673 -5.477 -3.687 1.00 90.81 189 GLY A O 1
ATOM 1549 N N . ASP A 1 190 ? -8.705 -6.391 -3.999 1.00 92.81 190 ASP A N 1
ATOM 1550 C CA . ASP A 1 190 ? -8.987 -5.725 -5.276 1.00 92.81 190 ASP A CA 1
ATOM 1551 C C . ASP A 1 190 ? -9.017 -4.199 -5.125 1.00 92.81 190 ASP A C 1
ATOM 1553 O O . ASP A 1 190 ? -8.322 -3.473 -5.845 1.00 92.81 190 ASP A O 1
ATOM 1557 N N . ARG A 1 191 ? -9.769 -3.701 -4.135 1.00 91.81 191 ARG A N 1
ATOM 1558 C CA . ARG A 1 191 ? -9.932 -2.262 -3.922 1.00 91.81 191 ARG A CA 1
ATOM 1559 C C . ARG A 1 191 ? -8.610 -1.602 -3.556 1.00 91.81 191 ARG A C 1
ATOM 1561 O O . ARG A 1 191 ? -8.320 -0.532 -4.088 1.00 91.81 191 ARG A O 1
ATOM 1568 N N . LEU A 1 192 ? -7.807 -2.231 -2.695 1.00 94.12 192 LEU A N 1
ATOM 1569 C CA . LEU A 1 192 ? -6.468 -1.740 -2.370 1.00 94.12 192 LEU A CA 1
ATOM 1570 C C . LEU A 1 192 ? -5.581 -1.672 -3.619 1.00 94.12 192 LEU A C 1
ATOM 1572 O O . LEU A 1 192 ? -4.985 -0.633 -3.902 1.00 94.12 192 LEU A O 1
ATOM 1576 N N . THR A 1 193 ? -5.552 -2.748 -4.404 1.00 95.56 193 THR A N 1
ATOM 1577 C CA . THR A 1 193 ? -4.755 -2.811 -5.635 1.00 95.56 193 THR A CA 1
ATOM 1578 C C . THR A 1 193 ? -5.173 -1.719 -6.623 1.00 95.56 193 THR A C 1
ATOM 1580 O O . THR A 1 193 ? -4.328 -1.053 -7.220 1.00 95.56 193 THR A O 1
ATOM 1583 N N . LYS A 1 194 ? -6.479 -1.462 -6.750 1.00 93.94 194 LYS A N 1
ATOM 1584 C CA . LYS A 1 194 ? -7.020 -0.385 -7.587 1.00 93.94 194 LYS A CA 1
ATOM 1585 C C . LYS A 1 194 ? -6.597 1.008 -7.113 1.00 93.94 194 LYS A C 1
ATOM 1587 O O . LYS A 1 194 ? -6.387 1.878 -7.953 1.00 93.94 194 LYS A O 1
ATOM 1592 N N . ILE A 1 195 ? -6.478 1.241 -5.803 1.00 91.56 195 ILE A N 1
ATOM 1593 C CA . ILE A 1 195 ? -6.000 2.524 -5.255 1.00 91.56 195 ILE A CA 1
ATOM 1594 C C . ILE A 1 195 ? -4.571 2.796 -5.722 1.00 91.56 195 ILE A C 1
ATOM 1596 O O . ILE A 1 195 ? -4.311 3.882 -6.234 1.00 91.56 195 ILE A O 1
ATOM 1600 N N . TRP A 1 196 ? -3.681 1.809 -5.609 1.00 95.12 196 TRP A N 1
ATOM 1601 C CA . TRP A 1 196 ? -2.310 1.924 -6.110 1.00 95.12 196 TRP A CA 1
ATOM 1602 C C . TRP A 1 196 ? -2.264 2.069 -7.632 1.00 95.12 196 TRP A C 1
ATOM 1604 O O . TRP A 1 196 ? -1.536 2.908 -8.151 1.00 95.12 196 TRP A O 1
ATOM 1614 N N . TYR A 1 197 ? -3.089 1.310 -8.357 1.00 95.56 197 TYR A N 1
ATOM 1615 C CA . TYR A 1 197 ? -3.111 1.357 -9.817 1.00 95.56 197 TYR A CA 1
ATOM 1616 C C . TYR A 1 197 ? -3.521 2.723 -10.384 1.00 95.56 197 TYR A C 1
ATOM 1618 O O . TYR A 1 197 ? -3.002 3.109 -11.424 1.00 95.56 197 TYR A O 1
ATOM 1626 N N . ARG A 1 198 ? -4.397 3.489 -9.711 1.00 94.25 198 ARG A N 1
ATOM 1627 C CA . ARG A 1 198 ? -4.829 4.833 -10.165 1.00 94.25 198 ARG A CA 1
ATOM 1628 C C . ARG A 1 198 ? -3.684 5.828 -10.358 1.00 94.25 198 ARG A C 1
ATOM 1630 O O . ARG A 1 198 ? -3.863 6.831 -11.042 1.00 94.25 198 ARG A O 1
ATOM 1637 N N . GLU A 1 199 ? -2.515 5.581 -9.775 1.00 92.12 199 GLU A N 1
ATOM 1638 C CA . GLU A 1 199 ? -1.332 6.398 -10.048 1.00 92.12 199 GLU A CA 1
ATOM 1639 C C . GLU A 1 199 ? -0.904 6.344 -11.527 1.00 92.12 199 GLU A C 1
ATOM 1641 O O . GLU A 1 199 ? -0.247 7.274 -11.990 1.00 92.12 199 GLU A O 1
ATOM 1646 N N . CYS A 1 200 ? -1.349 5.336 -12.293 1.00 91.56 200 CYS A N 1
ATOM 1647 C CA . CYS A 1 200 ? -1.122 5.236 -13.736 1.00 91.56 200 CYS A CA 1
ATOM 1648 C C . CYS A 1 200 ? -1.642 6.450 -14.518 1.00 91.56 200 CYS A C 1
ATOM 1650 O O . CYS A 1 200 ? -1.036 6.837 -15.511 1.00 91.56 200 CYS A O 1
ATOM 1652 N N . GLU A 1 201 ? -2.711 7.101 -14.044 1.00 90.00 201 GLU A N 1
ATOM 1653 C CA . GLU A 1 201 ? -3.293 8.297 -14.671 1.00 90.00 201 GLU A CA 1
ATOM 1654 C C . GLU A 1 201 ? -2.315 9.483 -14.689 1.00 90.00 201 GLU A C 1
ATOM 1656 O O . GLU A 1 201 ? -2.488 10.426 -15.457 1.00 90.00 201 GLU A O 1
ATOM 1661 N N . ARG A 1 202 ? -1.301 9.449 -13.817 1.00 87.06 202 ARG A N 1
ATOM 1662 C CA . ARG A 1 202 ? -0.325 10.526 -13.591 1.00 87.06 202 ARG A CA 1
ATOM 1663 C C . ARG A 1 202 ? 1.108 10.093 -13.900 1.00 87.06 202 ARG A C 1
ATOM 1665 O O . ARG A 1 202 ? 2.026 10.873 -13.658 1.00 87.06 202 ARG A O 1
ATOM 1672 N N . HIS A 1 203 ? 1.289 8.852 -14.345 1.00 87.19 203 HIS A N 1
ATOM 1673 C CA . HIS A 1 203 ? 2.593 8.252 -14.577 1.00 87.19 203 HIS A CA 1
ATOM 1674 C C . HIS A 1 203 ? 3.083 8.587 -15.987 1.00 87.19 203 HIS A C 1
ATOM 1676 O O . HIS A 1 203 ? 2.401 8.304 -16.972 1.00 87.19 203 HIS A O 1
ATOM 1682 N N . ASP A 1 204 ? 4.276 9.166 -16.092 1.00 88.19 204 ASP A N 1
ATOM 1683 C CA . ASP A 1 204 ? 4.933 9.397 -17.379 1.00 88.19 204 ASP A CA 1
ATOM 1684 C C . ASP A 1 204 ? 5.786 8.185 -17.775 1.00 88.19 204 ASP A C 1
ATOM 1686 O O . ASP A 1 204 ? 6.873 7.982 -17.250 1.00 88.19 204 ASP A O 1
ATOM 1690 N N . PHE A 1 205 ? 5.337 7.384 -18.737 1.00 86.88 205 PHE A N 1
ATOM 1691 C CA . PHE A 1 205 ? 6.063 6.179 -19.167 1.00 86.88 205 PHE A CA 1
ATOM 1692 C C . PHE A 1 205 ? 7.441 6.449 -19.800 1.00 86.88 205 PHE A C 1
ATOM 1694 O O . PHE A 1 205 ? 8.177 5.501 -20.066 1.00 86.88 205 PHE A O 1
ATOM 1701 N N . ASN A 1 206 ? 7.798 7.712 -20.055 1.00 86.81 206 ASN A N 1
ATOM 1702 C CA . ASN A 1 206 ? 9.112 8.094 -20.577 1.00 86.81 206 ASN A CA 1
ATOM 1703 C C . ASN A 1 206 ? 10.137 8.394 -19.473 1.00 86.81 206 ASN A C 1
ATOM 1705 O O . ASN A 1 206 ? 11.299 8.660 -19.782 1.00 86.81 206 ASN A O 1
ATOM 1709 N N . VAL A 1 207 ? 9.720 8.396 -18.203 1.00 83.00 207 VAL A N 1
ATOM 1710 C CA . VAL A 1 207 ? 10.567 8.731 -17.054 1.00 83.00 207 VAL A CA 1
ATOM 1711 C C . VAL A 1 207 ? 10.638 7.541 -16.103 1.00 83.00 207 VAL A C 1
ATOM 1713 O O . VAL A 1 207 ? 9.610 7.065 -15.629 1.00 83.00 207 VAL A O 1
ATOM 1716 N N . ASP A 1 208 ? 11.856 7.113 -15.768 1.00 74.56 208 ASP A N 1
ATOM 1717 C CA . ASP A 1 208 ? 12.093 5.903 -14.972 1.00 74.56 208 ASP A CA 1
ATOM 1718 C C . ASP A 1 208 ? 11.470 5.961 -13.565 1.00 74.56 208 ASP A C 1
ATOM 1720 O O . ASP A 1 208 ? 10.542 5.216 -13.249 1.00 74.56 208 ASP A O 1
ATOM 1724 N N . LEU A 1 209 ? 11.992 6.829 -12.688 1.00 76.56 209 LEU A N 1
ATOM 1725 C CA . LEU A 1 209 ? 11.582 6.895 -11.284 1.00 76.56 209 LEU A CA 1
ATOM 1726 C C . LEU A 1 209 ? 10.805 8.177 -11.006 1.00 76.56 209 LEU A C 1
ATOM 1728 O O . LEU A 1 209 ? 11.348 9.279 -11.070 1.00 76.56 209 LEU A O 1
ATOM 1732 N N . GLN A 1 210 ? 9.539 8.014 -10.634 1.00 76.69 210 GLN A N 1
ATOM 1733 C CA . GLN A 1 210 ? 8.633 9.112 -10.321 1.00 76.69 210 GLN A CA 1
ATOM 1734 C C . GLN A 1 210 ? 8.031 8.916 -8.934 1.00 76.69 210 GLN A C 1
ATOM 1736 O O . GLN A 1 210 ? 7.309 7.950 -8.691 1.00 76.69 210 GLN A O 1
ATOM 1741 N N . GLU A 1 211 ? 8.303 9.854 -8.024 1.00 77.31 211 GLU A N 1
ATOM 1742 C CA . GLU A 1 211 ? 7.828 9.777 -6.634 1.00 77.31 211 GLU A CA 1
ATOM 1743 C C . GLU A 1 211 ? 6.296 9.697 -6.525 1.00 77.31 211 GLU A C 1
ATOM 1745 O O . GLU A 1 211 ? 5.763 9.056 -5.626 1.00 77.31 211 GLU A O 1
ATOM 1750 N N . ASN A 1 212 ? 5.579 10.315 -7.465 1.00 78.38 212 ASN A N 1
ATOM 1751 C CA . ASN A 1 212 ? 4.119 10.408 -7.459 1.00 78.38 212 ASN A CA 1
ATOM 1752 C C . ASN A 1 212 ? 3.392 9.133 -7.936 1.00 78.38 212 ASN A C 1
ATOM 1754 O O . ASN A 1 212 ? 2.159 9.126 -7.937 1.00 78.38 212 ASN A O 1
ATOM 1758 N N . SER A 1 213 ? 4.123 8.108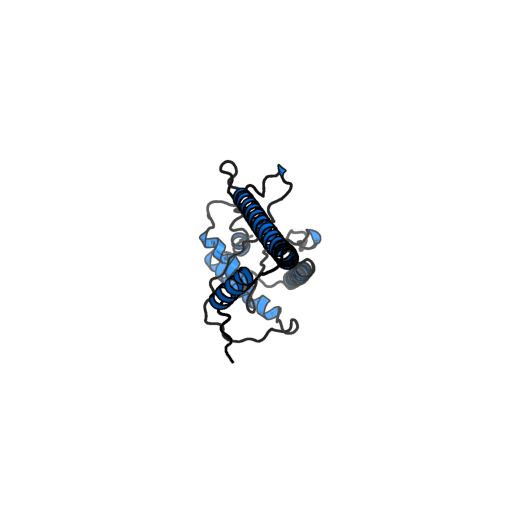 -8.390 1.00 88.31 213 SER A N 1
ATOM 1759 C CA . SER A 1 213 ? 3.558 6.894 -9.000 1.00 88.31 213 SER A CA 1
ATOM 1760 C C . SER A 1 213 ? 4.335 5.611 -8.665 1.00 88.31 213 SER A C 1
ATOM 1762 O O . SER A 1 213 ? 4.329 4.639 -9.427 1.00 88.31 213 SER A O 1
ATOM 1764 N N . LEU A 1 214 ? 5.013 5.606 -7.510 1.00 90.81 214 LEU A N 1
ATOM 1765 C CA . LEU A 1 214 ? 5.837 4.486 -7.044 1.00 90.81 214 LEU A CA 1
ATOM 1766 C C . LEU A 1 214 ? 5.030 3.211 -6.772 1.00 90.81 214 LEU A C 1
ATOM 1768 O O . LEU A 1 214 ? 5.537 2.113 -7.000 1.00 90.81 214 LEU A O 1
ATOM 1772 N N . HIS A 1 215 ? 3.782 3.326 -6.305 1.00 93.81 215 HIS A N 1
ATOM 1773 C CA . HIS A 1 215 ? 2.979 2.137 -6.036 1.00 93.81 215 HIS A CA 1
ATOM 1774 C C . HIS A 1 215 ? 2.568 1.465 -7.344 1.00 93.81 215 HIS A C 1
ATOM 1776 O O . HIS A 1 215 ? 2.647 0.238 -7.458 1.00 93.81 215 HIS A O 1
ATOM 1782 N N . PHE A 1 216 ? 2.167 2.268 -8.335 1.00 94.81 216 PHE A N 1
ATOM 1783 C CA . PHE A 1 216 ? 1.856 1.782 -9.676 1.00 94.81 216 PHE A CA 1
ATOM 1784 C C . PHE A 1 216 ? 3.070 1.140 -10.352 1.00 94.81 216 PHE A C 1
ATOM 1786 O O . PHE A 1 216 ? 2.959 0.009 -10.828 1.00 94.81 216 PHE A O 1
ATOM 1793 N N . SER A 1 217 ? 4.228 1.808 -10.370 1.00 93.25 217 SER A N 1
ATOM 1794 C CA . SER A 1 217 ? 5.417 1.271 -11.045 1.00 93.25 217 SER A CA 1
ATOM 1795 C C . SER A 1 217 ? 5.874 -0.056 -10.429 1.00 93.25 217 SER A C 1
ATOM 1797 O O . SER A 1 217 ? 6.205 -0.992 -11.160 1.00 93.25 217 SER A O 1
ATOM 1799 N N . GLN A 1 218 ? 5.783 -0.199 -9.101 1.00 94.06 218 GLN A N 1
ATOM 1800 C CA . GLN A 1 218 ? 6.041 -1.467 -8.417 1.00 94.06 218 GLN A CA 1
ATOM 1801 C C . GLN A 1 218 ? 5.028 -2.560 -8.801 1.00 94.06 218 GLN A C 1
ATOM 1803 O O . GLN A 1 218 ? 5.413 -3.720 -8.976 1.00 94.06 218 GLN A O 1
ATOM 1808 N N . LEU A 1 219 ? 3.748 -2.211 -8.955 1.00 95.19 219 LEU A N 1
ATOM 1809 C CA . LEU A 1 219 ? 2.671 -3.143 -9.309 1.00 95.19 219 LEU A CA 1
ATOM 1810 C C . LEU A 1 219 ? 2.913 -3.783 -10.687 1.00 95.19 219 LEU A C 1
ATOM 1812 O O . LEU A 1 219 ? 2.758 -4.999 -10.848 1.00 95.19 219 LEU A O 1
ATOM 1816 N N . VAL A 1 220 ? 3.354 -2.990 -11.668 1.00 95.06 220 VAL A N 1
ATOM 1817 C CA . VAL A 1 220 ? 3.597 -3.441 -13.054 1.00 95.06 220 VAL A CA 1
ATOM 1818 C C . VAL A 1 220 ? 5.061 -3.789 -13.357 1.00 95.06 220 VAL A C 1
ATOM 1820 O O . VAL A 1 220 ? 5.400 -4.077 -14.505 1.00 95.06 220 VAL A O 1
ATOM 1823 N N . TRP A 1 221 ? 5.927 -3.836 -12.339 1.00 93.00 221 TRP A N 1
ATOM 1824 C CA . TRP A 1 221 ? 7.360 -4.109 -12.493 1.00 93.00 221 TRP A CA 1
ATOM 1825 C C . TRP A 1 221 ? 7.638 -5.460 -13.170 1.00 93.00 221 TRP A C 1
ATOM 1827 O O . TRP A 1 221 ? 7.137 -6.500 -12.727 1.00 93.00 221 TRP A O 1
ATOM 1837 N N . LYS A 1 222 ? 8.446 -5.473 -14.236 1.00 90.00 222 LYS A N 1
ATOM 1838 C CA . LYS A 1 222 ? 8.705 -6.688 -15.033 1.00 90.00 222 LYS A CA 1
ATOM 1839 C C . LYS A 1 222 ? 9.773 -7.615 -14.448 1.00 90.00 222 LYS A C 1
ATOM 1841 O O . LYS A 1 222 ? 9.684 -8.815 -14.698 1.00 90.00 222 LYS A O 1
ATOM 1846 N N . GLY A 1 223 ? 10.671 -7.096 -13.609 1.00 70.75 223 GLY A N 1
ATOM 1847 C CA . GLY A 1 223 ? 11.830 -7.837 -13.103 1.00 70.75 223 GLY A CA 1
ATOM 1848 C C . GLY A 1 223 ? 13.087 -7.476 -13.864 1.00 70.75 223 GLY A C 1
ATOM 1849 O O . GLY A 1 223 ? 13.048 -7.548 -15.110 1.00 70.75 223 GLY A O 1
#